Protein AF-A0A0L0EPX5-F1 (afdb_monomer)

Sequence (341 aa):
MAYFSSLPGTGGGTSHFEIQGRAEAVFSDNPMWNFELVSRDAWRTVGMQLLEGRDFNLSDLAVDSRELREQGSVVIINAAMARELFPQGNALGQRVRTLNGEGWHTEWRTIVGVVSDSVHGPTMDATSARHTGYGLMDLRPWRMNLVMHYRGEQAQAIAALRQAIVDLDADATVHDIQSYQSLIKQPLLLMASLNQIFLVGGLVALFLAASGIYAMAANSIALRSQEIATRRALGVPEGQVVLLFVRQALWQLAVGLTLGIGAALWLSAQLAGAMNIDPNSYVWALLGIPGFIVILVLLATLLPVSRQLQVPPLRHLGRVSGPRQVDMSDWIRHSTVLLFP

Foldseek 3Di:
DKKKLFDFLEDQDKFFKDWPPDDDDDRVPGAIAAEMAMAWPRQVLNVKDWDDFDTDDPVLPDPDPVVCQVVPHAKEKEPVCCCPVVVVNPQAQIWMWTDDPVGDIDTIYGHGTYMYFTWYHHQQDPSRGSIYMYGHDDPDDPDMDDGDDDDDDPVVVVVVVVVVVCVVPVPDDDPDDDDPVCVSCVVVVVVVVVVVVVVVVVVVVLVVVLVVLLVVLLVVCVVCVVVLLVCVVVVNDLVVVLVVSVVVLVVVLVVVLVVVLVVVVVVVVVCVVRHPDDPVVVVCCSPVVSVVSVVSNVVSSVVSSVVVVPDDSVVVVVPPDDDDPDPCVVVVVPDDDDDDD

Radius of gyration: 35.16 Å; Cα contacts (8 Å, |Δi|>4): 364; chains: 1; bounding box: 81×64×100 Å

Secondary structure (DSSP, 8-state):
-EEESS-TT----EEEEEETTS----GGGSPEEEEEEE-TTHHHHHT--EEEE----GGG---STTHIIIIIEEEEEEHHHHHHH-TTS--TT-EEEEE-TTS-BPPPEEEEEEE-----S-TT-T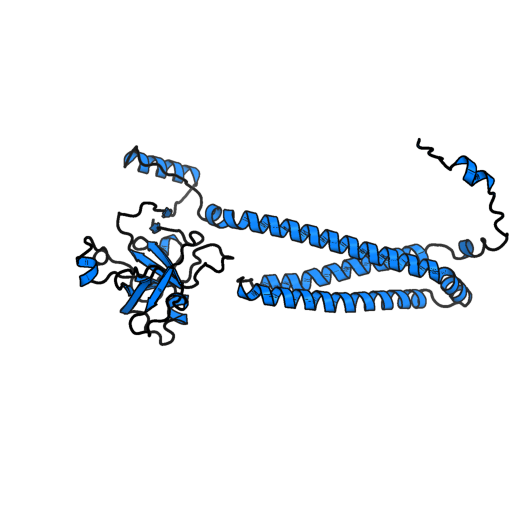TS-SEEEEEEPPS--S--EEE----S-HHHHHHHHHHHHHHH-TT--------HHHHHHHHHHHHHHHHHHHHHHHHHHHHHHHHHHHHHHHHHHHHTHHHHHHHHHTT--HHHHHHHHHHHHHHHHHHHHHHHHHHHHHHHHHHHTT----HHHHHHHHHHHHHHHHHHHHHHHHHHHHHHHTS-THHHHTT-S------THHHHTT-------

InterPro domains:
  IPR003838 ABC3 transporter permease, C-terminal [PF02687] (202-312)
  IPR025857 MacB-like periplasmic core domain [PF12704] (38-121)
  IPR050250 Macrolide Exporter MacB [PTHR30572] (35-317)

Nearest PDB structures (foldseek):
  8idb-assembly1_C  TM=5.410E-01  e=7.141E-01  Mycobacterium tuberculosis

Solvent-accessible surface area (backbone atoms only — not comparable to full-atom values): 19887 Å² total; per-residue (Å²): 102,26,39,22,54,49,50,80,53,34,67,53,72,56,40,32,36,51,52,71,92,57,80,88,57,61,75,88,72,35,55,52,23,29,73,36,34,28,38,61,74,28,42,67,67,76,73,39,46,81,76,44,80,51,81,75,54,80,87,64,62,64,90,43,83,66,51,37,72,74,74,44,39,53,29,34,32,23,44,55,38,38,53,74,74,24,74,86,73,66,44,65,72,39,40,35,28,49,40,49,98,84,77,50,63,56,72,60,20,34,25,46,22,29,26,50,75,77,56,45,8,54,87,70,44,92,59,34,34,80,23,39,41,34,34,74,53,66,99,76,67,96,56,75,43,83,47,70,88,84,84,83,59,67,70,60,52,52,52,54,53,52,50,56,42,46,74,74,37,78,82,68,78,82,89,79,90,75,55,71,68,56,63,52,42,54,73,47,49,61,53,52,51,52,51,50,53,53,50,53,51,50,52,51,53,48,50,53,50,39,50,50,50,33,53,53,51,52,50,54,50,62,74,40,43,67,61,53,51,54,41,48,76,72,68,53,62,67,66,64,59,51,50,56,56,51,52,53,51,50,51,53,48,51,54,51,48,55,52,49,51,50,52,50,53,53,54,47,59,72,47,50,84,59,42,92,71,61,71,65,62,52,52,52,50,67,52,48,52,57,51,50,51,52,54,51,47,50,51,44,56,50,52,59,54,58,60,56,72,72,54,68,75,72,72,70,70,76,76,81,83,78,86,83,79,80,70,71,68,63,58,66,77,71,59,86,83,85,84,77,136

Organism: NCBI:txid43658

Structure (mmCIF, N/CA/C/O backbone):
data_AF-A0A0L0EPX5-F1
#
_entry.id   AF-A0A0L0EPX5-F1
#
loop_
_atom_site.group_PDB
_atom_site.id
_atom_site.type_symbol
_atom_site.label_atom_id
_atom_site.label_alt_id
_atom_site.label_comp_id
_atom_site.label_asym_id
_atom_site.label_entity_id
_atom_site.label_seq_id
_atom_site.pdbx_PDB_ins_code
_atom_site.Cartn_x
_atom_site.Cartn_y
_atom_site.Cartn_z
_atom_site.occupancy
_atom_site.B_iso_or_equiv
_atom_site.auth_seq_id
_atom_site.auth_comp_id
_atom_site.auth_asym_id
_atom_site.auth_atom_id
_atom_site.pdbx_PDB_model_num
ATOM 1 N N . MET A 1 1 ? 18.649 -9.173 -10.545 1.00 79.06 1 MET A N 1
ATOM 2 C CA . MET A 1 1 ? 19.077 -7.790 -10.268 1.00 79.06 1 MET A CA 1
ATOM 3 C C . MET A 1 1 ? 18.364 -6.921 -11.276 1.00 79.06 1 MET A C 1
ATOM 5 O O . MET A 1 1 ? 18.244 -7.352 -12.415 1.00 79.06 1 MET A O 1
ATOM 9 N N . ALA A 1 2 ? 17.832 -5.787 -10.850 1.00 86.69 2 ALA A N 1
ATOM 10 C CA . ALA A 1 2 ? 17.020 -4.911 -11.677 1.00 86.69 2 ALA A CA 1
ATOM 11 C C . ALA A 1 2 ? 17.248 -3.456 -11.289 1.00 86.69 2 ALA A C 1
ATOM 13 O O . ALA A 1 2 ? 17.553 -3.168 -10.131 1.00 86.69 2 ALA A O 1
ATOM 14 N N . TYR A 1 3 ? 17.057 -2.561 -12.249 1.00 86.69 3 TYR A N 1
ATOM 15 C CA . TYR A 1 3 ? 17.187 -1.127 -12.049 1.00 86.69 3 TYR A CA 1
ATOM 16 C C . TYR A 1 3 ? 15.832 -0.450 -12.221 1.00 86.69 3 TYR A C 1
ATOM 18 O O . TYR A 1 3 ? 15.069 -0.826 -13.110 1.00 86.69 3 TYR A O 1
ATOM 26 N N . PHE A 1 4 ? 15.568 0.553 -11.389 1.00 87.25 4 PHE A N 1
ATOM 27 C CA . PHE A 1 4 ? 14.348 1.357 -11.408 1.00 87.25 4 PHE A CA 1
ATOM 28 C C . PHE A 1 4 ? 14.679 2.838 -11.177 1.00 87.25 4 PHE A C 1
ATOM 30 O O . PHE A 1 4 ? 15.506 3.146 -10.316 1.00 87.25 4 PHE A O 1
ATOM 37 N N . SER A 1 5 ? 14.031 3.764 -11.886 1.00 85.25 5 SER A N 1
ATOM 38 C CA . SER A 1 5 ? 14.085 5.199 -11.557 1.00 85.25 5 SER A CA 1
ATOM 39 C C . SER A 1 5 ? 13.441 5.475 -10.202 1.00 85.25 5 SER A C 1
ATOM 41 O O . SER A 1 5 ? 14.050 6.120 -9.350 1.00 85.25 5 SER A O 1
ATOM 43 N N . SER A 1 6 ? 12.260 4.908 -9.965 1.00 84.00 6 SER A N 1
ATOM 44 C CA . SER A 1 6 ? 11.603 4.855 -8.665 1.00 84.00 6 SER A CA 1
ATOM 45 C C . SER A 1 6 ? 11.099 3.435 -8.407 1.00 84.00 6 SER A C 1
ATOM 47 O O . SER A 1 6 ? 10.677 2.722 -9.318 1.00 84.00 6 SER A O 1
ATOM 49 N N . LEU A 1 7 ? 11.240 2.975 -7.165 1.00 83.75 7 LEU A N 1
ATOM 50 C CA . LEU A 1 7 ? 10.831 1.626 -6.795 1.00 83.75 7 LEU A CA 1
ATOM 51 C C . LEU A 1 7 ? 9.315 1.567 -6.601 1.00 83.75 7 LEU A C 1
ATOM 53 O O . LEU A 1 7 ? 8.755 2.517 -6.043 1.00 83.75 7 LEU A O 1
ATOM 57 N N . PRO A 1 8 ? 8.666 0.426 -6.898 1.00 81.19 8 PRO A N 1
ATOM 58 C CA . PRO A 1 8 ? 7.302 0.200 -6.445 1.00 81.19 8 PRO A CA 1
ATOM 59 C C . PRO A 1 8 ? 7.211 0.422 -4.927 1.00 81.19 8 PRO A C 1
ATOM 61 O O . PRO A 1 8 ? 8.078 -0.025 -4.172 1.00 81.19 8 PRO A O 1
ATOM 64 N N . GLY A 1 9 ? 6.191 1.150 -4.483 1.00 75.00 9 GLY A N 1
ATOM 65 C CA . GLY A 1 9 ? 6.007 1.621 -3.107 1.00 75.00 9 GLY A CA 1
ATOM 66 C C . GLY A 1 9 ? 6.707 2.947 -2.782 1.00 75.00 9 GLY A C 1
ATOM 67 O O . GLY A 1 9 ? 6.579 3.438 -1.664 1.00 75.00 9 GLY A O 1
ATOM 68 N N . THR A 1 10 ? 7.432 3.534 -3.736 1.00 74.00 10 THR A N 1
ATOM 69 C CA . THR A 1 10 ? 8.061 4.862 -3.637 1.00 74.00 10 THR A CA 1
ATOM 70 C C . THR A 1 10 ? 7.729 5.711 -4.860 1.00 74.00 10 THR A C 1
ATOM 72 O O . THR A 1 10 ? 6.945 5.293 -5.711 1.00 74.00 10 THR A O 1
ATOM 75 N N . GLY A 1 11 ? 8.293 6.917 -4.939 1.00 65.69 11 GLY A N 1
ATOM 76 C CA . GLY A 1 11 ? 7.996 7.855 -6.019 1.00 65.69 11 GLY A CA 1
ATOM 77 C C . GLY A 1 11 ? 6.714 8.639 -5.748 1.00 65.69 11 GLY A C 1
ATOM 78 O O . GLY A 1 11 ? 6.323 8.797 -4.594 1.00 65.69 11 GLY A O 1
ATOM 79 N N . GLY A 1 12 ? 6.086 9.166 -6.795 1.00 58.59 12 GLY A N 1
ATOM 80 C CA . GLY A 1 12 ? 4.882 10.007 -6.688 1.00 58.59 12 GLY A CA 1
ATOM 81 C C . GLY A 1 12 ? 4.800 11.128 -7.725 1.00 58.59 12 GLY A C 1
ATOM 82 O O . GLY A 1 12 ? 3.853 11.906 -7.717 1.00 58.59 12 GLY A O 1
ATOM 83 N N . GLY A 1 13 ? 5.783 11.232 -8.623 1.00 70.56 13 GLY A N 1
ATOM 84 C CA . GLY A 1 13 ? 5.694 12.138 -9.760 1.00 70.56 13 GLY A CA 1
ATOM 85 C C . GLY A 1 13 ? 4.712 11.589 -10.785 1.00 70.56 13 GLY A C 1
ATOM 86 O O . GLY A 1 13 ? 5.042 10.653 -11.510 1.00 70.56 13 GLY A O 1
ATOM 87 N N . THR A 1 14 ? 3.525 12.179 -10.863 1.00 80.44 14 THR A N 1
ATOM 88 C CA . THR A 1 14 ? 2.579 11.878 -11.933 1.00 80.44 14 THR A CA 1
ATOM 89 C C . THR A 1 14 ? 2.637 12.903 -13.045 1.00 80.44 14 THR A C 1
ATOM 91 O O . THR A 1 14 ? 3.030 14.057 -12.876 1.00 80.44 14 THR A O 1
ATOM 94 N N . SER A 1 15 ? 2.285 12.455 -14.239 1.00 84.44 15 SER A N 1
ATOM 95 C CA . SER A 1 15 ? 2.153 13.308 -15.413 1.00 84.44 15 SER A CA 1
ATOM 96 C C . SER A 1 15 ? 0.870 12.955 -16.137 1.00 84.44 15 SER A C 1
ATOM 98 O O . SER A 1 15 ? 0.398 11.820 -16.058 1.00 84.44 15 SER A O 1
ATOM 100 N N . HIS A 1 16 ? 0.310 13.919 -16.856 1.00 88.25 16 HIS A N 1
ATOM 101 C CA . HIS A 1 16 ? -0.776 13.619 -17.774 1.00 88.25 16 HIS A CA 1
ATOM 102 C C . HIS A 1 16 ? -0.232 12.809 -18.951 1.00 88.25 16 HIS A C 1
ATOM 104 O O . HIS A 1 16 ? 0.933 12.939 -19.339 1.00 88.25 16 HIS A O 1
ATOM 110 N N . PHE A 1 17 ? -1.070 11.962 -19.525 1.00 88.81 17 PHE A N 1
ATOM 111 C CA . PHE A 1 17 ? -0.759 11.279 -20.769 1.00 88.81 17 PHE A CA 1
ATOM 112 C C . PHE A 1 17 ? -1.984 11.232 -21.661 1.00 88.81 17 PHE A C 1
ATOM 114 O O . PHE A 1 17 ? -3.122 11.320 -21.206 1.00 88.81 17 PHE A O 1
ATOM 121 N N . GLU A 1 18 ? -1.730 11.044 -22.944 1.00 89.88 18 GLU A N 1
ATOM 122 C CA . GLU A 1 18 ? -2.771 10.868 -23.943 1.00 89.88 18 GLU A CA 1
ATOM 123 C C . GLU A 1 18 ? -2.573 9.569 -24.719 1.00 89.88 18 GLU A C 1
ATOM 125 O O . GLU A 1 18 ? -1.473 9.011 -24.794 1.00 89.88 18 GLU A O 1
ATOM 130 N N . ILE A 1 19 ? -3.675 9.091 -25.290 1.00 89.88 19 ILE A N 1
ATOM 131 C CA . ILE A 1 19 ? -3.744 7.878 -26.100 1.00 89.88 19 ILE A CA 1
ATOM 132 C C . ILE A 1 19 ? -4.050 8.301 -27.532 1.00 89.88 19 ILE A C 1
ATOM 134 O O . ILE A 1 19 ? -5.002 9.046 -27.775 1.00 89.88 19 ILE A O 1
ATOM 138 N N . GLN A 1 20 ? -3.261 7.804 -28.480 1.00 87.00 20 GLN A N 1
ATOM 139 C CA . GLN A 1 20 ? -3.404 8.145 -29.888 1.00 87.00 20 GLN A CA 1
ATOM 140 C C . GLN A 1 20 ? -4.805 7.786 -30.396 1.00 87.00 20 GLN A C 1
ATOM 142 O O . GLN A 1 20 ? -5.304 6.689 -30.159 1.00 87.00 20 GLN A O 1
ATOM 147 N N . GLY A 1 21 ? -5.441 8.714 -31.112 1.00 80.88 21 GLY A N 1
ATOM 148 C CA . GLY A 1 21 ? -6.773 8.505 -31.683 1.00 80.88 21 GLY A CA 1
ATOM 149 C C . GLY A 1 21 ? -7.937 8.731 -30.712 1.00 80.88 21 GLY A C 1
ATOM 150 O O . GLY A 1 21 ? -9.088 8.596 -31.123 1.00 80.88 21 GLY A O 1
ATOM 151 N N . ARG A 1 22 ? -7.681 9.114 -29.454 1.00 80.44 22 ARG A N 1
ATOM 152 C CA . ARG A 1 22 ? -8.704 9.743 -28.604 1.00 80.44 22 ARG A CA 1
ATOM 153 C C . ARG A 1 22 ? -8.746 11.241 -28.882 1.00 80.44 22 ARG A C 1
ATOM 155 O O . ARG A 1 22 ? -7.713 11.833 -29.172 1.00 80.44 22 ARG A O 1
ATOM 162 N N . ALA A 1 23 ? -9.942 11.832 -28.829 1.00 67.50 23 ALA A N 1
ATOM 163 C CA . ALA A 1 23 ? -10.098 13.277 -28.971 1.00 67.50 23 ALA A CA 1
ATOM 164 C C . ALA A 1 23 ? -9.196 13.991 -27.954 1.00 67.50 23 ALA A C 1
ATOM 166 O O . ALA A 1 23 ? -9.134 13.561 -26.801 1.00 67.50 23 ALA A O 1
ATOM 167 N N . GLU A 1 24 ? -8.502 15.042 -28.396 1.00 63.12 24 GLU A N 1
ATOM 168 C CA . GLU A 1 24 ? -7.651 15.863 -27.537 1.00 63.12 24 GLU A CA 1
ATOM 169 C C . GLU A 1 24 ? -8.523 16.473 -26.438 1.00 63.12 24 GLU A C 1
ATOM 171 O 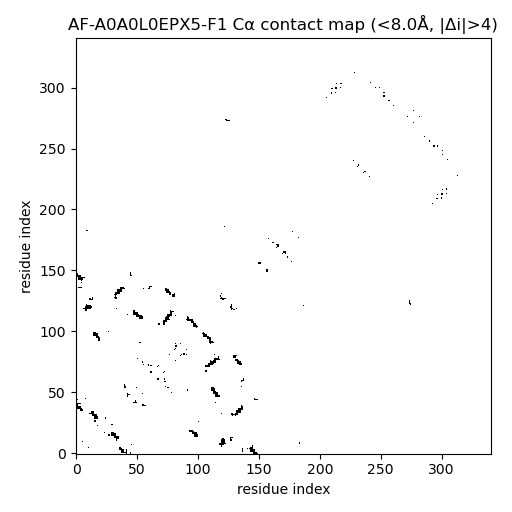O . GLU A 1 24 ? -9.293 17.408 -26.667 1.00 63.12 24 GLU A O 1
ATOM 176 N N . ALA A 1 25 ? -8.464 15.881 -25.248 1.00 62.19 25 ALA A N 1
ATOM 177 C CA . ALA A 1 25 ? -9.117 16.439 -24.084 1.00 62.19 25 ALA A CA 1
ATOM 178 C C . ALA A 1 25 ? -8.355 17.704 -23.668 1.00 62.19 25 ALA A C 1
ATOM 180 O O . ALA A 1 25 ? -7.142 17.813 -23.886 1.00 62.19 25 ALA A O 1
ATOM 181 N N . VAL A 1 26 ? -9.053 18.658 -23.047 1.00 69.69 26 VAL A N 1
ATOM 182 C CA . VAL A 1 26 ? -8.392 19.767 -22.345 1.00 69.69 26 VAL A CA 1
ATOM 183 C C . VAL A 1 26 ? -7.313 19.165 -21.443 1.00 69.69 26 VAL A C 1
ATOM 185 O O . VAL A 1 26 ? -7.544 18.119 -20.846 1.00 69.69 26 VAL A O 1
ATOM 188 N N . PHE A 1 27 ? -6.127 19.779 -21.359 1.00 72.69 27 PHE A N 1
ATOM 189 C CA . PHE A 1 27 ? -4.976 19.205 -20.646 1.00 72.69 27 PHE A CA 1
ATOM 190 C C . PHE A 1 27 ? -5.338 18.616 -19.267 1.00 72.69 27 PHE A C 1
ATOM 192 O O . PHE A 1 27 ? -4.911 17.507 -18.954 1.00 72.69 27 PHE A O 1
ATOM 199 N N . SER A 1 28 ? -6.182 19.321 -18.502 1.00 73.19 28 SER A N 1
ATOM 200 C CA . SER A 1 28 ? -6.683 18.925 -17.177 1.00 73.19 28 SER A CA 1
ATOM 201 C C . SER A 1 28 ? -7.503 17.635 -17.149 1.00 73.19 28 SER A C 1
ATOM 203 O O . SER A 1 28 ? -7.569 16.980 -16.114 1.00 73.19 28 SER A O 1
ATOM 205 N N . ASP A 1 29 ? -8.129 17.281 -18.265 1.00 80.50 29 ASP A N 1
ATOM 206 C CA . ASP A 1 29 ? -9.050 16.152 -18.385 1.00 80.50 29 ASP A CA 1
ATOM 207 C C . ASP A 1 29 ? -8.319 14.878 -18.831 1.00 80.50 29 ASP A C 1
ATOM 209 O O . ASP A 1 29 ? -8.889 13.784 -18.811 1.00 80.50 29 ASP A O 1
ATOM 213 N N . ASN A 1 30 ? -7.047 14.999 -19.230 1.00 82.31 30 ASN A N 1
ATOM 214 C CA . ASN A 1 30 ? -6.236 13.843 -19.575 1.00 82.31 30 ASN A CA 1
ATOM 215 C C . ASN A 1 30 ? -5.966 12.989 -18.331 1.00 82.31 30 ASN A C 1
ATOM 217 O O . ASN A 1 30 ? -5.676 13.525 -17.258 1.00 82.31 30 ASN A O 1
ATOM 221 N N . PRO A 1 31 ? -5.993 11.655 -18.455 1.00 84.44 31 PRO A N 1
ATOM 222 C CA . PRO A 1 31 ? -5.649 10.784 -17.347 1.00 84.44 31 PRO A CA 1
ATOM 223 C C . PRO A 1 31 ? -4.199 11.012 -16.912 1.00 84.44 31 PRO A C 1
ATOM 225 O O . PRO A 1 31 ? -3.315 11.320 -17.715 1.00 84.44 31 PRO A O 1
ATOM 228 N N . MET A 1 32 ? -3.955 10.832 -15.619 1.00 85.38 32 MET A N 1
ATOM 229 C CA . MET A 1 32 ? -2.611 10.857 -15.057 1.00 85.38 32 MET A CA 1
ATOM 230 C C . MET A 1 32 ? -2.052 9.439 -14.965 1.00 85.38 32 MET A C 1
ATOM 232 O O . MET A 1 32 ? -2.799 8.474 -14.760 1.00 85.38 32 MET A O 1
ATOM 236 N N . TRP A 1 33 ? -0.735 9.322 -15.094 1.00 86.56 33 TRP A N 1
ATOM 237 C CA . TRP A 1 33 ? 0.020 8.101 -14.829 1.00 86.56 33 TRP A CA 1
ATOM 238 C C . TRP A 1 33 ? 1.308 8.389 -14.059 1.00 86.56 33 TRP A C 1
ATOM 240 O O . TRP A 1 33 ? 1.822 9.509 -14.077 1.00 86.56 33 TRP A O 1
ATOM 250 N N . ASN A 1 34 ? 1.839 7.362 -13.406 1.00 87.50 34 ASN A N 1
ATOM 251 C CA . ASN A 1 34 ? 3.250 7.312 -13.043 1.00 87.50 34 ASN A CA 1
ATOM 252 C C . ASN A 1 34 ? 4.039 6.847 -14.274 1.00 87.50 34 ASN A C 1
ATOM 254 O O . ASN A 1 34 ? 3.590 5.938 -14.976 1.00 87.50 34 ASN A O 1
ATOM 258 N N . PHE A 1 35 ? 5.197 7.451 -14.544 1.00 87.06 35 PHE A N 1
ATOM 259 C CA . PHE A 1 35 ? 6.079 6.998 -15.618 1.00 87.06 35 PHE A CA 1
ATOM 260 C C . PHE A 1 35 ? 7.461 6.679 -15.066 1.00 87.06 35 PHE A C 1
ATOM 262 O O . PHE A 1 35 ? 8.186 7.578 -14.646 1.00 87.06 35 PHE A O 1
ATOM 269 N N . GLU A 1 36 ? 7.819 5.399 -15.088 1.00 87.00 36 GLU A N 1
ATOM 270 C CA . GLU A 1 36 ? 9.054 4.899 -14.491 1.00 87.00 36 GLU A CA 1
ATOM 271 C C . GLU A 1 36 ? 9.963 4.264 -15.537 1.00 87.00 36 GLU A C 1
ATOM 273 O O . GLU A 1 36 ? 9.512 3.630 -16.484 1.00 87.00 36 GLU A O 1
ATOM 278 N N . LEU A 1 37 ? 11.268 4.412 -15.366 1.00 87.38 37 LEU A N 1
ATOM 279 C CA . LEU A 1 37 ? 12.276 3.763 -16.186 1.00 87.38 37 LEU A CA 1
ATOM 280 C C . LEU A 1 37 ? 12.770 2.510 -15.476 1.00 87.38 37 LEU A C 1
ATOM 282 O O . LEU A 1 37 ? 13.154 2.552 -14.306 1.00 87.38 37 LEU A O 1
ATOM 286 N N . VAL A 1 38 ? 12.778 1.392 -16.192 1.00 89.06 38 VAL A N 1
ATOM 287 C CA . VAL A 1 38 ? 13.162 0.093 -15.643 1.00 89.06 38 VAL A CA 1
ATOM 288 C C . VAL A 1 38 ? 14.160 -0.614 -16.540 1.00 89.06 38 VAL A C 1
ATOM 290 O O . VAL A 1 38 ? 14.225 -0.387 -17.748 1.00 89.06 38 VAL A O 1
ATOM 293 N N . SER A 1 39 ? 14.951 -1.502 -15.954 1.00 87.94 39 SER A N 1
ATOM 294 C CA . SER A 1 39 ? 15.754 -2.427 -16.743 1.00 87.94 39 SER A CA 1
ATOM 295 C C . SER A 1 39 ? 14.911 -3.546 -17.345 1.00 87.94 39 SER A C 1
ATOM 297 O O . SER A 1 39 ? 13.796 -3.830 -16.909 1.00 87.94 39 SER A O 1
ATOM 299 N N . ARG A 1 40 ? 15.504 -4.270 -18.292 1.00 86.69 40 ARG A N 1
ATOM 300 C CA . ARG A 1 40 ? 14.982 -5.567 -18.742 1.00 86.69 40 ARG A CA 1
ATOM 301 C C . ARG A 1 40 ? 14.842 -6.527 -17.554 1.00 86.69 40 ARG A C 1
ATOM 303 O O . ARG A 1 40 ? 15.613 -6.422 -16.594 1.00 86.69 40 ARG A O 1
ATOM 310 N N . ASP A 1 41 ? 13.854 -7.420 -17.603 1.00 85.25 41 ASP A N 1
ATOM 311 C CA . ASP A 1 41 ? 13.564 -8.428 -16.573 1.00 85.25 41 ASP A CA 1
ATOM 312 C C . ASP A 1 41 ? 13.287 -7.866 -15.163 1.00 85.25 41 ASP A C 1
ATOM 314 O O . ASP A 1 41 ? 13.311 -8.601 -14.165 1.00 85.25 41 ASP A O 1
ATOM 318 N N . ALA A 1 42 ? 13.004 -6.563 -15.046 1.00 87.81 42 ALA A N 1
ATOM 319 C CA . ALA A 1 42 ? 12.849 -5.902 -13.755 1.00 87.81 42 ALA A CA 1
ATOM 320 C C . ALA A 1 42 ? 11.712 -6.501 -12.913 1.00 87.81 42 ALA A C 1
ATOM 322 O O . ALA A 1 42 ? 11.844 -6.663 -11.695 1.00 87.81 42 ALA A O 1
ATOM 323 N N . TRP A 1 43 ? 10.648 -6.938 -13.586 1.00 90.50 43 TRP A N 1
ATOM 324 C CA . TRP A 1 43 ? 9.423 -7.492 -13.008 1.00 90.50 43 TRP A CA 1
ATOM 325 C C . TRP A 1 43 ? 9.697 -8.643 -12.040 1.00 90.50 43 TRP A C 1
ATOM 327 O O . TRP A 1 43 ? 9.244 -8.627 -10.896 1.00 90.50 43 TRP A O 1
ATOM 337 N N . ARG A 1 44 ? 10.532 -9.603 -12.460 1.00 86.88 44 ARG A N 1
ATOM 338 C CA . ARG A 1 44 ? 10.846 -10.809 -11.677 1.00 86.88 44 ARG A CA 1
ATOM 339 C C . ARG A 1 44 ? 11.560 -10.483 -10.370 1.00 86.88 44 ARG A C 1
ATOM 341 O O . ARG A 1 44 ? 11.408 -11.204 -9.389 1.00 86.88 44 ARG A O 1
ATOM 348 N N . THR A 1 45 ? 12.340 -9.403 -10.351 1.00 87.44 45 THR A N 1
ATOM 349 C CA . THR A 1 45 ? 13.113 -9.002 -9.169 1.00 87.44 45 THR A CA 1
ATOM 350 C C . THR A 1 45 ? 12.205 -8.416 -8.085 1.00 87.44 45 THR A C 1
ATOM 352 O O . THR A 1 45 ? 12.457 -8.643 -6.906 1.00 87.44 45 THR A O 1
ATOM 355 N N . VAL A 1 46 ? 11.128 -7.724 -8.457 1.00 86.06 46 VAL A N 1
ATOM 356 C CA . VAL A 1 46 ? 10.176 -7.109 -7.510 1.00 86.06 46 VAL A CA 1
ATOM 357 C C . VAL A 1 46 ? 8.903 -7.939 -7.296 1.00 86.06 46 VAL A C 1
ATOM 359 O O . VAL A 1 46 ? 7.996 -7.507 -6.596 1.00 86.06 46 VAL A O 1
ATOM 362 N N . GLY A 1 47 ? 8.831 -9.145 -7.871 1.00 87.06 47 GLY A N 1
ATOM 363 C CA . GLY A 1 47 ? 7.678 -10.044 -7.736 1.00 87.06 47 GLY A CA 1
ATOM 364 C C . GLY A 1 47 ? 6.492 -9.705 -8.645 1.00 87.06 47 GLY A C 1
ATOM 365 O O . GLY A 1 47 ? 5.425 -10.294 -8.493 1.00 87.06 47 GLY A O 1
ATOM 366 N N . MET A 1 48 ? 6.673 -8.791 -9.599 1.00 90.56 48 MET A N 1
ATOM 367 C CA . MET A 1 48 ? 5.697 -8.509 -10.649 1.00 90.56 48 MET A CA 1
ATOM 368 C C . MET A 1 48 ? 5.783 -9.552 -11.770 1.00 90.56 48 MET A C 1
ATOM 370 O O . MET A 1 48 ? 6.811 -10.206 -11.971 1.00 90.56 48 MET A O 1
ATOM 374 N N . GLN A 1 49 ? 4.700 -9.687 -12.530 1.00 92.38 49 GLN A N 1
ATOM 375 C CA . GLN A 1 49 ? 4.585 -10.650 -13.624 1.00 92.38 49 GLN A CA 1
ATOM 376 C C . GLN A 1 49 ? 4.213 -9.946 -14.926 1.00 92.38 49 GLN A C 1
ATOM 378 O O . GLN A 1 49 ? 3.382 -9.043 -14.921 1.00 92.38 49 GLN A O 1
ATOM 383 N N . LEU A 1 50 ? 4.807 -10.381 -16.039 1.00 93.75 50 LEU A N 1
ATOM 384 C CA . LEU A 1 50 ? 4.343 -10.019 -17.376 1.00 93.75 50 LEU A CA 1
ATOM 385 C C . LEU A 1 50 ? 3.096 -10.854 -17.687 1.00 93.75 50 LEU A C 1
ATOM 387 O O . LEU A 1 50 ? 3.159 -12.082 -17.657 1.00 93.75 50 LEU A O 1
ATOM 391 N N . LEU A 1 51 ? 1.977 -10.185 -17.938 1.00 93.50 51 LEU A N 1
ATOM 392 C CA . LEU A 1 51 ? 0.674 -10.802 -18.174 1.00 93.50 51 LEU A CA 1
ATOM 393 C C . LEU A 1 51 ? 0.394 -10.967 -19.667 1.00 93.50 51 LEU A C 1
ATOM 395 O O . LEU A 1 51 ? -0.075 -12.019 -20.092 1.00 93.50 51 LEU A O 1
ATOM 399 N N . GLU A 1 52 ? 0.701 -9.940 -20.460 1.00 93.88 52 GLU A N 1
ATOM 400 C CA . GLU A 1 52 ? 0.450 -9.919 -21.902 1.00 93.88 52 GLU A CA 1
ATOM 401 C C . GLU A 1 52 ? 1.603 -9.255 -22.660 1.00 93.88 52 GLU A C 1
ATOM 403 O O . GLU A 1 52 ? 2.320 -8.408 -22.120 1.00 93.88 52 GLU A O 1
ATOM 408 N N . GLY A 1 53 ? 1.753 -9.609 -23.937 1.00 93.44 53 GLY A N 1
ATOM 409 C CA . GLY A 1 53 ? 2.765 -9.040 -24.824 1.00 93.44 53 GLY A CA 1
ATOM 410 C C . GLY A 1 53 ? 4.172 -9.567 -24.542 1.00 93.44 53 GLY A C 1
ATOM 411 O O . GLY A 1 53 ? 4.370 -10.767 -24.346 1.00 93.44 53 GLY A O 1
ATOM 412 N N . ARG A 1 54 ? 5.163 -8.674 -24.576 1.00 93.06 54 ARG A N 1
ATOM 413 C CA . ARG A 1 54 ? 6.585 -9.002 -24.403 1.00 93.06 54 ARG A CA 1
ATOM 414 C C . ARG A 1 54 ? 7.282 -8.039 -23.446 1.00 93.06 54 ARG A C 1
ATOM 416 O O . ARG A 1 54 ? 6.840 -6.908 -23.266 1.00 93.06 54 ARG A O 1
ATOM 423 N N . ASP A 1 55 ? 8.407 -8.488 -22.894 1.00 91.62 55 ASP A N 1
ATOM 424 C CA . ASP A 1 55 ? 9.334 -7.617 -22.167 1.00 91.62 55 ASP A CA 1
ATOM 425 C C . ASP A 1 55 ? 10.206 -6.794 -23.141 1.00 91.62 55 ASP A C 1
ATOM 427 O O . ASP A 1 55 ? 10.211 -7.020 -24.362 1.00 91.62 55 ASP A O 1
ATOM 431 N N . PHE A 1 56 ? 10.950 -5.837 -22.592 1.00 89.62 56 PHE A N 1
ATOM 432 C CA . PHE A 1 56 ? 11.912 -5.018 -23.317 1.00 89.62 56 PHE A CA 1
ATOM 433 C C . PHE A 1 56 ? 13.064 -5.844 -23.893 1.00 89.62 56 PHE A C 1
ATOM 435 O O . PHE A 1 56 ? 13.641 -6.708 -23.227 1.00 89.62 56 PHE A O 1
ATOM 442 N N . ASN A 1 57 ? 13.461 -5.518 -25.120 1.00 87.12 57 ASN A N 1
ATOM 443 C CA . ASN A 1 57 ? 14.588 -6.130 -25.809 1.00 87.12 57 ASN A CA 1
ATOM 444 C C . ASN A 1 57 ? 15.718 -5.117 -26.060 1.00 87.12 57 ASN A C 1
ATOM 446 O O . ASN A 1 57 ? 15.534 -3.914 -25.915 1.00 87.12 57 ASN A O 1
ATOM 450 N N . LEU A 1 58 ? 16.908 -5.587 -26.448 1.00 78.94 58 LEU A N 1
ATOM 451 C CA . LEU A 1 58 ? 18.049 -4.697 -26.725 1.00 78.94 58 LEU A CA 1
ATOM 452 C C . LEU A 1 58 ? 17.785 -3.717 -27.868 1.00 78.94 58 LEU A C 1
ATOM 454 O O . LEU A 1 58 ? 18.278 -2.601 -27.824 1.00 78.94 58 LEU A O 1
ATOM 458 N N . SER A 1 59 ? 16.994 -4.120 -28.861 1.00 78.50 59 SER A N 1
ATOM 459 C CA . SER A 1 59 ? 16.592 -3.264 -29.981 1.00 78.50 59 SER A CA 1
ATOM 460 C C . SER A 1 59 ? 15.688 -2.103 -29.568 1.00 78.50 59 SER A C 1
ATOM 462 O O . SER A 1 59 ? 15.502 -1.179 -30.344 1.00 78.50 59 SER A O 1
ATOM 464 N N . ASP A 1 60 ? 15.100 -2.166 -28.372 1.00 79.25 60 ASP A N 1
ATOM 465 C CA . ASP A 1 60 ? 14.228 -1.116 -27.852 1.00 79.25 60 ASP A CA 1
ATOM 466 C C . ASP A 1 60 ? 15.027 0.010 -27.162 1.00 79.25 60 ASP A C 1
ATOM 468 O O . ASP A 1 60 ? 14.467 1.060 -26.840 1.00 79.25 60 ASP A O 1
ATOM 472 N N . LEU A 1 61 ? 16.331 -0.201 -26.911 1.00 72.00 61 LEU A N 1
ATOM 473 C CA . LEU A 1 61 ? 17.247 0.851 -26.468 1.00 72.00 61 LEU A CA 1
ATOM 474 C C . LEU A 1 61 ? 17.523 1.760 -27.657 1.00 72.00 61 LEU A C 1
ATOM 476 O O . LEU A 1 61 ? 18.319 1.427 -28.532 1.00 72.00 61 LEU A O 1
ATOM 480 N N . ALA A 1 62 ? 16.889 2.922 -27.676 1.00 62.03 62 ALA A N 1
ATOM 481 C CA . ALA A 1 62 ? 17.231 3.918 -28.667 1.00 62.03 62 ALA A CA 1
ATOM 482 C C . ALA A 1 62 ? 18.513 4.643 -28.240 1.00 62.03 62 ALA A C 1
ATOM 484 O O . ALA A 1 62 ? 18.566 5.279 -27.186 1.00 62.03 62 ALA A O 1
ATOM 485 N N . VAL A 1 63 ? 19.554 4.513 -29.058 1.00 53.41 63 VAL A N 1
ATOM 486 C CA . VAL A 1 63 ? 20.879 5.091 -28.796 1.00 53.41 63 VAL A CA 1
ATOM 487 C C . VAL A 1 63 ? 20.932 6.557 -29.248 1.00 53.41 63 VAL A C 1
ATOM 489 O O . VAL A 1 63 ? 21.747 7.328 -28.740 1.00 53.41 63 VAL A O 1
ATOM 492 N N . ASP A 1 64 ? 20.011 6.976 -30.126 1.00 53.22 64 ASP A N 1
ATOM 493 C CA . ASP A 1 64 ? 19.913 8.347 -30.622 1.00 53.22 64 ASP A CA 1
ATOM 494 C C . ASP A 1 64 ? 18.470 8.898 -30.624 1.00 53.22 64 ASP A C 1
ATOM 496 O O . ASP A 1 64 ? 17.484 8.219 -30.918 1.00 53.22 64 ASP A O 1
ATOM 500 N N . SER A 1 65 ? 18.352 10.195 -30.339 1.00 53.00 65 SER A N 1
ATOM 501 C CA . SER A 1 65 ? 17.107 10.977 -30.347 1.00 53.00 65 SER A CA 1
ATOM 502 C C . SER A 1 65 ? 16.382 10.988 -31.700 1.00 53.00 65 SER A C 1
ATOM 504 O O . SER A 1 65 ? 15.167 11.182 -31.746 1.00 53.00 65 SER A O 1
ATOM 506 N N . ARG A 1 66 ? 17.107 10.754 -32.803 1.00 50.72 66 ARG A N 1
ATOM 507 C CA . ARG A 1 66 ? 16.530 10.584 -34.146 1.00 50.72 66 ARG A CA 1
ATOM 508 C C . ARG A 1 66 ? 15.954 9.186 -34.373 1.00 50.72 66 ARG A C 1
ATOM 510 O O . ARG A 1 66 ? 14.868 9.086 -34.933 1.00 50.72 66 ARG A O 1
ATOM 517 N N . GLU A 1 67 ? 16.602 8.134 -33.875 1.00 48.03 67 GLU A N 1
ATOM 518 C CA . GLU A 1 67 ? 16.081 6.759 -33.958 1.00 48.03 67 GLU A CA 1
ATOM 519 C C . GLU A 1 67 ? 14.808 6.580 -33.118 1.00 48.03 67 GLU A C 1
ATOM 521 O O . GLU A 1 67 ? 13.883 5.894 -33.552 1.00 48.03 67 GLU A O 1
ATOM 526 N N . LEU A 1 68 ? 14.694 7.285 -31.981 1.00 52.81 68 LEU A N 1
ATOM 527 C CA . LEU A 1 68 ? 13.455 7.356 -31.185 1.00 52.81 68 LEU A CA 1
ATOM 528 C C . LEU A 1 68 ? 12.239 7.825 -32.002 1.00 52.81 68 LEU A C 1
ATOM 530 O O . LEU A 1 68 ? 11.123 7.372 -31.739 1.00 52.81 68 LEU A O 1
ATOM 534 N N . ARG A 1 69 ? 12.446 8.719 -32.981 1.00 50.00 69 ARG A N 1
ATOM 535 C CA . ARG A 1 69 ? 11.380 9.264 -33.840 1.00 50.00 69 ARG A CA 1
ATOM 536 C C . ARG A 1 69 ? 10.962 8.300 -34.949 1.00 50.00 69 ARG A C 1
ATOM 538 O O . ARG A 1 69 ? 9.804 8.333 -35.352 1.00 50.00 69 ARG A O 1
ATOM 545 N N . GLU A 1 70 ? 11.873 7.452 -35.427 1.00 47.22 70 GLU A N 1
ATOM 546 C CA . GLU A 1 70 ? 11.617 6.536 -36.549 1.00 47.22 70 GLU A CA 1
ATOM 547 C C . GLU A 1 70 ? 11.177 5.134 -36.103 1.00 47.22 70 GLU A C 1
ATOM 549 O O . GLU A 1 70 ? 10.275 4.558 -36.710 1.00 47.22 70 GLU A O 1
ATOM 554 N N . GLN A 1 71 ? 11.762 4.587 -35.032 1.00 50.31 71 GLN A N 1
ATOM 555 C CA . GLN A 1 71 ? 11.463 3.227 -34.555 1.00 50.31 71 GLN A CA 1
ATOM 556 C C . GLN A 1 71 ? 10.353 3.189 -33.494 1.00 50.31 71 GLN A C 1
ATOM 558 O O . GLN A 1 71 ? 9.740 2.144 -33.279 1.00 50.31 71 GLN A O 1
ATOM 563 N N . GLY A 1 72 ? 10.032 4.342 -32.897 1.00 59.72 72 GLY A N 1
ATOM 564 C CA . GLY A 1 72 ? 9.028 4.479 -31.849 1.00 59.72 72 GLY A CA 1
ATOM 565 C C . GLY A 1 72 ? 9.531 3.919 -30.521 1.00 59.72 72 GLY A C 1
ATOM 566 O O . GLY A 1 72 ? 9.810 2.733 -30.382 1.00 59.72 72 GLY A O 1
ATOM 567 N N . SER A 1 73 ? 9.616 4.776 -29.506 1.00 80.62 73 SER A N 1
ATOM 568 C CA . SER A 1 73 ? 9.892 4.326 -28.140 1.00 80.62 73 SER A CA 1
ATOM 569 C C . SER A 1 73 ? 8.825 3.310 -27.704 1.00 80.62 73 SER A C 1
ATOM 571 O O . SER A 1 73 ? 7.666 3.398 -28.104 1.00 80.62 73 SER A O 1
ATOM 573 N N . VAL A 1 74 ? 9.195 2.313 -26.909 1.00 89.19 74 VAL A N 1
ATOM 574 C CA . VAL A 1 74 ? 8.247 1.310 -26.405 1.00 89.19 74 VAL A CA 1
ATOM 575 C C . VAL A 1 74 ? 7.925 1.567 -24.942 1.00 89.19 74 VAL A C 1
ATOM 577 O O . VAL A 1 74 ? 8.735 2.117 -24.194 1.00 89.19 74 VAL A O 1
ATOM 580 N N . VAL A 1 75 ? 6.726 1.170 -24.533 1.00 92.56 75 VAL A N 1
ATOM 581 C CA . VAL A 1 75 ? 6.257 1.283 -23.153 1.00 92.56 75 VAL A CA 1
ATOM 582 C C . VAL A 1 75 ? 5.560 -0.009 -22.736 1.00 92.56 75 VAL A C 1
ATOM 584 O O . VAL A 1 75 ? 4.906 -0.675 -23.541 1.00 92.56 75 VAL A O 1
ATOM 587 N N . ILE A 1 76 ? 5.703 -0.369 -21.469 1.00 94.31 76 ILE A N 1
ATOM 588 C CA . ILE A 1 76 ? 4.948 -1.444 -20.823 1.00 94.31 76 ILE A CA 1
ATOM 589 C C . ILE A 1 76 ? 4.010 -0.793 -19.811 1.00 94.31 76 ILE A C 1
ATOM 591 O O . ILE A 1 76 ? 4.405 0.153 -19.144 1.00 94.31 76 ILE A O 1
ATOM 595 N N . ILE A 1 77 ? 2.767 -1.252 -19.700 1.00 93.94 77 ILE A N 1
ATOM 596 C CA . ILE A 1 77 ? 1.767 -0.643 -18.805 1.00 93.94 77 ILE A CA 1
ATOM 597 C C . ILE A 1 77 ? 1.301 -1.628 -17.735 1.00 93.94 77 ILE A C 1
ATOM 599 O O . ILE A 1 77 ? 1.455 -2.838 -17.890 1.00 93.94 77 ILE A O 1
ATOM 603 N N . ASN A 1 78 ? 0.715 -1.140 -16.645 1.00 93.25 78 ASN A N 1
ATOM 604 C CA . ASN A 1 78 ? 0.093 -2.020 -15.656 1.00 93.25 78 ASN A CA 1
ATOM 605 C C . ASN A 1 78 ? -1.309 -2.504 -16.077 1.00 93.25 78 ASN A C 1
ATOM 607 O O . ASN A 1 78 ? -1.991 -1.895 -16.907 1.00 93.25 78 ASN A O 1
ATOM 611 N N . ALA A 1 79 ? -1.759 -3.597 -15.460 1.00 92.38 79 ALA A N 1
ATOM 612 C CA . ALA A 1 79 ? -3.039 -4.237 -15.753 1.00 92.38 79 ALA A CA 1
ATOM 613 C C . ALA A 1 79 ? -4.256 -3.322 -15.531 1.00 92.38 79 ALA A C 1
ATOM 615 O O . ALA A 1 79 ? -5.209 -3.389 -16.305 1.00 92.38 79 ALA A O 1
ATOM 616 N N . ALA A 1 80 ? -4.247 -2.451 -14.518 1.00 89.88 80 ALA A N 1
ATOM 617 C CA . ALA A 1 80 ? -5.336 -1.506 -14.274 1.00 89.88 80 ALA A CA 1
ATOM 618 C C . ALA A 1 80 ? -5.503 -0.528 -15.444 1.00 89.88 80 ALA A C 1
ATOM 620 O O . ALA A 1 80 ? -6.614 -0.369 -15.941 1.00 89.88 80 ALA A O 1
ATOM 621 N N . MET A 1 81 ? -4.403 0.033 -15.959 1.00 90.69 81 MET A N 1
ATOM 622 C CA . MET A 1 81 ? -4.428 0.900 -17.141 1.00 90.69 81 MET A CA 1
ATOM 623 C C . MET A 1 81 ? -4.946 0.167 -18.380 1.00 90.69 81 MET A C 1
ATOM 625 O O . MET A 1 81 ? -5.773 0.710 -19.112 1.00 90.69 81 MET A O 1
ATOM 629 N N . ALA A 1 82 ? -4.517 -1.080 -18.593 1.00 92.00 82 ALA A N 1
ATOM 630 C CA . ALA A 1 82 ? -5.015 -1.903 -19.692 1.00 92.00 82 ALA A CA 1
ATOM 631 C C . ALA A 1 82 ? -6.535 -2.143 -19.589 1.00 92.00 82 ALA A C 1
ATOM 633 O O . ALA A 1 82 ? -7.257 -1.937 -20.560 1.00 92.00 82 ALA A O 1
ATOM 634 N N . ARG A 1 83 ? -7.042 -2.514 -18.405 1.00 90.38 83 ARG A N 1
ATOM 635 C CA . ARG A 1 83 ? -8.472 -2.801 -18.188 1.00 90.38 83 ARG A CA 1
ATOM 636 C C . ARG A 1 83 ? -9.361 -1.561 -18.281 1.00 90.38 83 ARG A C 1
ATOM 638 O O . ARG A 1 83 ? -10.413 -1.618 -18.909 1.00 90.38 83 ARG A O 1
ATOM 645 N N . GLU A 1 84 ? -8.966 -0.465 -17.637 1.00 88.75 84 GLU A N 1
ATOM 646 C CA . GLU A 1 84 ? -9.802 0.736 -17.513 1.00 88.75 84 GLU A CA 1
ATOM 647 C C . GLU A 1 84 ? -9.794 1.569 -18.797 1.00 88.75 84 GLU A C 1
ATOM 649 O O . GLU A 1 84 ? -10.828 2.094 -19.212 1.00 88.75 84 GLU A O 1
ATOM 654 N N . LEU A 1 85 ? -8.641 1.663 -19.468 1.00 88.06 85 LEU A N 1
ATOM 655 C CA . LEU A 1 85 ? -8.493 2.506 -20.652 1.00 88.06 85 LEU A CA 1
ATOM 656 C C . LEU A 1 85 ? -8.587 1.728 -21.955 1.00 88.06 85 LEU A C 1
ATOM 658 O O . LEU A 1 85 ? -8.835 2.347 -22.979 1.00 88.06 85 LEU A O 1
ATOM 662 N N . PHE A 1 86 ? -8.465 0.405 -21.961 1.00 89.12 86 PHE A N 1
ATOM 663 C CA . PHE A 1 86 ? -8.635 -0.400 -23.171 1.00 89.12 86 PHE A CA 1
ATOM 664 C C . PHE A 1 86 ? -9.638 -1.540 -22.930 1.00 89.12 86 PHE A C 1
ATOM 666 O O . PHE A 1 86 ? -9.297 -2.710 -23.101 1.00 89.12 86 PHE A O 1
ATOM 673 N N . PRO A 1 87 ? -10.909 -1.230 -22.598 1.00 81.38 87 PRO A N 1
ATOM 674 C CA . PRO A 1 87 ? -11.907 -2.231 -22.196 1.00 81.38 87 PRO A CA 1
ATOM 675 C C . PRO A 1 87 ? -12.248 -3.253 -23.292 1.00 81.38 87 PRO A C 1
ATOM 677 O O . PRO A 1 87 ? -12.810 -4.304 -23.006 1.00 81.38 87 PRO A O 1
ATOM 680 N N . GLN A 1 88 ? -11.903 -2.963 -24.551 1.00 80.62 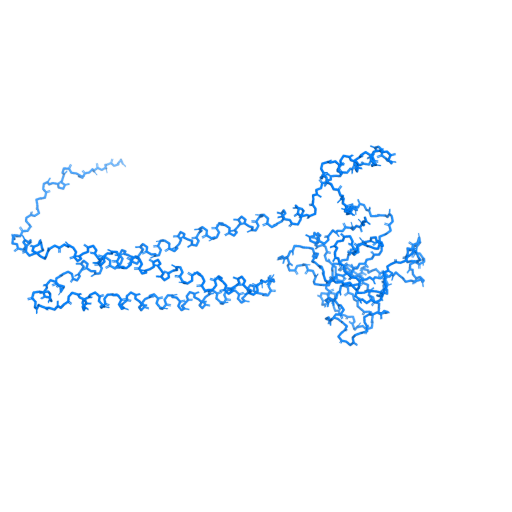88 GLN A N 1
ATOM 681 C CA . GLN A 1 88 ? -12.073 -3.878 -25.684 1.00 80.62 88 GLN A CA 1
ATOM 682 C C . GLN A 1 88 ? -10.905 -4.876 -25.847 1.00 80.62 88 GLN A C 1
ATOM 684 O O . GLN A 1 88 ? -10.905 -5.650 -26.797 1.00 80.62 88 GLN A O 1
ATOM 689 N N . GLY A 1 89 ? -9.905 -4.859 -24.953 1.00 74.00 89 GLY A N 1
ATOM 690 C CA . GLY A 1 89 ? -8.804 -5.833 -24.931 1.00 74.00 89 GLY A CA 1
ATOM 691 C C . GLY A 1 89 ? -7.682 -5.588 -25.947 1.00 74.00 89 GLY A C 1
ATOM 692 O O . GLY A 1 89 ? -6.880 -6.479 -26.193 1.00 74.00 89 GLY A O 1
ATOM 693 N N . ASN A 1 90 ? -7.604 -4.396 -26.546 1.00 83.62 90 ASN A N 1
ATOM 694 C CA . ASN A 1 90 ? -6.622 -4.065 -27.586 1.00 83.62 90 ASN A CA 1
ATOM 695 C C . ASN A 1 90 ? -5.628 -2.987 -27.120 1.00 83.62 90 ASN A C 1
ATOM 697 O O . ASN A 1 90 ? -5.499 -1.944 -27.759 1.00 83.62 90 ASN A O 1
ATOM 701 N N . ALA A 1 91 ? -5.001 -3.192 -25.956 1.00 89.31 91 ALA A N 1
ATOM 702 C CA . ALA A 1 91 ? -4.004 -2.263 -25.415 1.00 89.31 91 ALA A CA 1
ATOM 703 C C . ALA A 1 91 ? -2.651 -2.371 -26.140 1.00 89.31 91 ALA A C 1
ATOM 705 O O . ALA A 1 91 ? -1.962 -1.370 -26.324 1.00 89.31 91 ALA A O 1
ATOM 706 N N . LEU A 1 92 ? -2.267 -3.579 -26.563 1.00 93.44 92 LEU A N 1
ATOM 707 C CA . LEU A 1 92 ? -1.009 -3.822 -27.270 1.00 93.44 92 LEU A CA 1
ATOM 708 C C . LEU A 1 92 ? -1.019 -3.156 -28.655 1.00 93.44 92 LEU A C 1
ATOM 710 O O . LEU A 1 92 ? -2.020 -3.178 -29.364 1.00 93.44 92 LEU A O 1
ATOM 714 N N . GLY A 1 93 ? 0.105 -2.559 -29.049 1.00 90.88 93 GLY A N 1
ATOM 715 C CA . GLY A 1 93 ? 0.254 -1.841 -30.320 1.00 90.88 93 GLY A CA 1
ATOM 716 C C . GLY A 1 93 ? -0.333 -0.425 -30.331 1.00 90.88 93 GLY A C 1
ATOM 717 O O . GLY A 1 93 ? -0.029 0.348 -31.239 1.00 90.88 93 GLY A O 1
ATOM 718 N N . GLN A 1 94 ? -1.119 -0.052 -29.318 1.00 92.00 94 GLN A N 1
ATOM 719 C CA . GLN A 1 94 ? -1.604 1.317 -29.150 1.00 92.00 94 GLN A CA 1
ATOM 720 C C . GLN A 1 94 ? -0.459 2.251 -28.775 1.00 92.00 94 GLN A C 1
ATOM 722 O O . GLN A 1 94 ? 0.547 1.824 -28.200 1.00 92.00 94 GLN A O 1
ATOM 727 N N . ARG A 1 95 ? -0.617 3.541 -29.085 1.00 90.69 95 ARG A N 1
ATOM 728 C CA . ARG A 1 95 ? 0.400 4.548 -28.785 1.00 90.69 95 ARG A CA 1
ATOM 729 C C . ARG A 1 95 ? -0.054 5.519 -27.712 1.00 90.69 95 ARG A C 1
ATOM 731 O O . ARG A 1 95 ? -1.196 5.972 -27.714 1.00 90.69 95 ARG A O 1
ATOM 738 N N . VAL A 1 96 ? 0.868 5.857 -26.821 1.00 91.56 96 VAL A N 1
ATOM 739 C CA . VAL A 1 96 ? 0.672 6.813 -25.728 1.00 91.56 96 VAL A CA 1
ATOM 740 C C . VAL A 1 96 ? 1.840 7.787 -25.652 1.00 91.56 96 VAL A C 1
ATOM 742 O O . VAL A 1 96 ? 2.969 7.424 -25.980 1.00 91.56 96 VAL A O 1
ATOM 745 N N . ARG A 1 97 ? 1.604 9.021 -25.208 1.00 89.06 97 ARG A N 1
ATOM 746 C CA . ARG A 1 97 ? 2.682 9.982 -24.918 1.00 89.06 97 ARG A CA 1
ATOM 747 C C . ARG A 1 97 ? 2.403 10.743 -23.631 1.00 89.06 97 ARG A C 1
ATOM 749 O O . ARG A 1 97 ? 1.251 10.977 -23.280 1.00 89.06 97 ARG A O 1
ATOM 756 N N . THR A 1 98 ? 3.471 11.125 -22.943 1.00 88.00 98 THR A N 1
ATOM 757 C CA . THR A 1 98 ? 3.402 11.966 -21.747 1.00 88.00 98 THR A CA 1
ATOM 758 C C . THR A 1 98 ? 3.217 13.422 -22.158 1.00 88.00 98 THR A C 1
ATOM 760 O O . THR A 1 98 ? 3.851 13.875 -23.113 1.00 88.00 98 THR A O 1
ATOM 763 N N . LEU A 1 99 ? 2.397 14.147 -21.407 1.00 86.81 99 LEU A N 1
ATOM 764 C CA . LEU A 1 99 ? 2.111 15.569 -21.553 1.00 86.81 99 LEU A CA 1
ATOM 765 C C . LEU A 1 99 ? 2.552 16.324 -20.296 1.00 86.81 99 LEU A C 1
ATOM 767 O O . LEU A 1 99 ? 2.461 15.799 -19.183 1.00 86.81 99 LEU A O 1
ATOM 771 N N . ASN A 1 100 ? 2.952 17.583 -20.463 1.00 80.38 100 ASN A N 1
ATOM 772 C CA . ASN A 1 100 ? 3.067 18.539 -19.366 1.00 80.38 100 ASN A CA 1
ATOM 773 C C . ASN A 1 100 ? 2.175 19.775 -19.601 1.00 80.38 100 ASN A C 1
ATOM 775 O O . ASN A 1 100 ? 1.672 19.998 -20.702 1.00 80.38 100 ASN A O 1
ATOM 779 N N . GLY A 1 101 ? 1.977 20.582 -18.554 1.00 70.44 101 GLY A N 1
ATOM 780 C CA . GLY A 1 101 ? 1.068 21.736 -18.595 1.00 70.44 101 GLY A CA 1
ATOM 781 C C . GLY A 1 101 ? 1.545 22.909 -19.456 1.00 70.44 101 GLY A C 1
ATOM 782 O O . GLY A 1 101 ? 0.790 23.851 -19.665 1.00 70.44 101 GLY A O 1
ATOM 783 N N . GLU A 1 102 ? 2.775 22.856 -19.971 1.00 73.56 102 GLU A N 1
ATOM 784 C CA . GLU A 1 102 ? 3.403 23.914 -20.773 1.00 73.56 102 GLU A CA 1
ATOM 785 C C . GLU A 1 102 ? 3.382 23.595 -22.281 1.00 73.56 102 GLU A C 1
ATOM 787 O O . GLU A 1 102 ? 4.057 24.249 -23.072 1.00 73.56 102 GLU A O 1
ATOM 792 N N . GLY A 1 103 ? 2.615 22.579 -22.695 1.00 73.44 103 GLY A N 1
ATOM 793 C CA . GLY A 1 103 ? 2.515 22.151 -24.094 1.00 73.44 103 GLY A CA 1
ATOM 794 C C . GLY A 1 103 ? 3.692 21.297 -24.572 1.00 73.44 103 GLY A C 1
ATOM 795 O O . GLY A 1 103 ? 3.751 20.932 -25.747 1.00 73.44 103 GLY A O 1
ATOM 796 N N . TRP A 1 104 ? 4.618 20.938 -23.681 1.00 82.00 104 TRP A N 1
ATOM 797 C CA . TRP A 1 104 ? 5.632 19.936 -23.974 1.00 82.00 104 TRP A CA 1
ATOM 798 C C . TRP A 1 104 ? 5.024 18.540 -23.874 1.00 82.00 104 TRP A C 1
ATOM 800 O O . TRP A 1 104 ? 4.208 18.225 -23.004 1.00 82.00 104 TRP A O 1
ATOM 810 N N . HIS A 1 105 ? 5.452 17.683 -24.789 1.00 82.06 105 HIS A N 1
ATOM 811 C CA . HIS A 1 105 ? 5.035 16.300 -24.852 1.00 82.06 105 HIS A CA 1
ATOM 812 C C . HIS A 1 105 ? 6.221 15.429 -25.245 1.00 82.06 105 HIS A C 1
ATOM 814 O O . HIS A 1 105 ? 7.138 15.864 -25.946 1.00 82.06 105 HIS A O 1
ATOM 820 N N . THR A 1 106 ? 6.192 14.166 -24.838 1.00 82.62 106 THR A N 1
ATOM 821 C CA . THR A 1 106 ? 7.159 13.191 -25.341 1.00 82.62 106 THR A CA 1
ATOM 822 C C . THR A 1 106 ? 6.786 12.737 -26.750 1.00 82.62 106 THR A C 1
ATOM 824 O O . THR A 1 106 ? 5.676 12.976 -27.230 1.00 82.62 106 THR A O 1
ATOM 827 N N . GLU A 1 107 ? 7.697 12.019 -27.399 1.00 84.56 107 GLU A N 1
ATOM 828 C CA . GLU A 1 107 ? 7.370 11.235 -28.590 1.00 84.56 107 GLU A CA 1
ATOM 829 C C . GLU A 1 107 ? 6.340 10.140 -28.264 1.00 84.56 107 GLU A C 1
ATOM 831 O O . GLU A 1 107 ? 6.176 9.728 -27.107 1.00 84.56 107 GLU A O 1
ATOM 836 N N . TRP A 1 108 ? 5.644 9.674 -29.300 1.00 87.38 108 TRP A N 1
ATOM 837 C CA . TRP A 1 108 ? 4.696 8.571 -29.189 1.00 87.38 108 TRP A CA 1
ATOM 838 C C . TRP A 1 108 ? 5.407 7.271 -28.822 1.00 87.38 108 TRP A C 1
ATOM 840 O O . TRP A 1 108 ? 6.375 6.878 -29.475 1.00 87.38 108 TRP A O 1
ATOM 850 N N . ARG A 1 109 ? 4.883 6.578 -27.807 1.00 89.94 109 ARG A N 1
ATOM 851 C CA . ARG A 1 109 ? 5.378 5.277 -27.362 1.00 89.94 109 ARG A CA 1
ATOM 852 C C . ARG A 1 109 ? 4.390 4.167 -27.653 1.00 89.94 109 ARG A C 1
ATOM 854 O O . ARG A 1 109 ? 3.220 4.309 -27.318 1.00 89.94 109 ARG A O 1
ATOM 861 N N . THR A 1 110 ? 4.849 3.061 -28.225 1.00 92.50 110 THR A N 1
ATOM 862 C CA . THR A 1 110 ? 3.998 1.900 -28.521 1.00 92.50 110 THR A CA 1
ATOM 863 C C . THR A 1 110 ? 3.939 0.963 -27.320 1.00 92.50 110 THR A C 1
ATOM 865 O O . THR A 1 110 ? 4.975 0.578 -26.779 1.00 92.50 110 THR A O 1
ATOM 868 N N . ILE A 1 111 ? 2.732 0.578 -26.913 1.00 94.50 111 ILE A N 1
ATOM 869 C CA . ILE A 1 111 ? 2.512 -0.375 -25.826 1.00 94.50 111 ILE A CA 1
ATOM 870 C C . ILE A 1 111 ? 2.881 -1.779 -26.316 1.00 94.50 111 ILE A C 1
ATOM 872 O O . ILE A 1 111 ? 2.265 -2.296 -27.247 1.00 94.50 111 ILE A O 1
ATOM 876 N N . VAL A 1 112 ? 3.881 -2.405 -25.694 1.00 94.62 112 VAL A N 1
ATOM 877 C CA . VAL A 1 112 ? 4.392 -3.734 -26.098 1.00 94.62 112 VAL A CA 1
ATOM 878 C C . VAL A 1 112 ? 4.125 -4.837 -25.080 1.00 94.62 112 VAL A C 1
ATOM 880 O O . VAL A 1 112 ? 4.264 -6.016 -25.412 1.00 94.62 112 VAL A O 1
ATOM 883 N N . GLY A 1 113 ? 3.714 -4.478 -23.866 1.00 94.06 113 GLY A N 1
ATOM 884 C CA . GLY A 1 113 ? 3.437 -5.440 -22.809 1.00 94.06 113 GLY A CA 1
ATOM 885 C C . GLY A 1 113 ? 2.569 -4.878 -21.694 1.00 94.06 113 GLY A C 1
ATOM 886 O O . GLY A 1 113 ? 2.460 -3.660 -21.515 1.00 94.06 113 GLY A O 1
ATOM 887 N N . VAL A 1 114 ? 1.967 -5.794 -20.939 1.00 95.25 114 VAL A N 1
ATOM 888 C CA . VAL A 1 114 ? 1.162 -5.504 -19.751 1.00 95.25 114 VAL A CA 1
ATOM 889 C C . VAL A 1 114 ? 1.714 -6.293 -18.573 1.00 95.25 114 VAL A C 1
ATOM 891 O O . VAL A 1 114 ? 1.896 -7.506 -18.672 1.00 95.25 114 VAL A O 1
ATOM 894 N N . VAL A 1 115 ? 1.960 -5.623 -17.452 1.00 94.81 115 VAL A N 1
ATOM 895 C CA . VAL A 1 115 ? 2.462 -6.233 -16.212 1.00 94.81 115 VAL A CA 1
ATOM 896 C C . VAL A 1 115 ? 1.428 -6.173 -15.093 1.00 94.81 115 VAL A C 1
ATOM 898 O O . VAL A 1 115 ? 0.493 -5.372 -15.122 1.00 94.81 115 VAL A O 1
ATOM 901 N N . SER A 1 116 ? 1.594 -7.030 -14.087 1.00 91.75 116 SER A N 1
ATOM 902 C CA . SER A 1 116 ? 0.774 -7.033 -12.876 1.00 91.75 116 SER A CA 1
ATOM 903 C C . SER A 1 116 ? 0.771 -5.668 -12.190 1.00 91.75 116 SER A C 1
ATOM 905 O O . SER A 1 116 ? 1.782 -4.965 -12.193 1.00 91.75 116 SER A O 1
ATOM 907 N N . ASP A 1 117 ? -0.346 -5.329 -11.554 1.00 87.19 117 ASP A N 1
ATOM 908 C CA . ASP A 1 117 ? -0.494 -4.070 -10.830 1.00 87.19 117 ASP A CA 1
ATOM 909 C C . ASP A 1 117 ? 0.528 -3.935 -9.695 1.00 87.19 117 ASP A C 1
ATOM 911 O O . ASP A 1 117 ? 0.791 -4.875 -8.944 1.00 87.19 117 ASP A O 1
ATOM 915 N N . SER A 1 118 ? 1.092 -2.738 -9.571 1.00 79.88 118 SER A N 1
ATOM 916 C CA . SER A 1 118 ? 1.956 -2.340 -8.469 1.00 79.88 118 SER A CA 1
ATOM 917 C C . SER A 1 118 ? 1.630 -0.904 -8.073 1.00 79.88 118 SER A C 1
ATOM 919 O O . SER A 1 118 ? 1.125 -0.117 -8.874 1.00 79.88 118 SER A O 1
ATOM 921 N N . VAL A 1 119 ? 1.873 -0.573 -6.809 1.00 75.69 119 VAL A N 1
ATOM 922 C CA . VAL A 1 119 ? 1.605 0.766 -6.280 1.00 75.69 119 VAL A CA 1
ATOM 923 C C . VAL A 1 119 ? 2.865 1.602 -6.449 1.00 75.69 119 VAL A C 1
ATOM 925 O O . VAL A 1 119 ? 3.919 1.196 -5.972 1.00 75.69 119 VAL A O 1
ATOM 928 N N . HIS A 1 120 ? 2.760 2.753 -7.107 1.00 73.56 120 HIS A N 1
ATOM 929 C CA . HIS A 1 120 ? 3.811 3.771 -7.165 1.00 73.56 120 HIS A CA 1
ATOM 930 C C . HIS A 1 120 ? 3.283 5.052 -6.520 1.00 73.56 120 HIS A C 1
ATOM 932 O O . HIS A 1 120 ? 2.137 5.446 -6.748 1.00 73.56 120 HIS A O 1
ATOM 938 N N . GLY A 1 121 ? 4.100 5.688 -5.687 1.00 66.00 121 GLY A N 1
ATOM 939 C CA . GLY A 1 121 ? 3.672 6.795 -4.837 1.00 66.00 121 GLY A CA 1
ATOM 940 C C . GLY A 1 121 ? 3.087 6.381 -3.482 1.00 66.00 121 GLY A C 1
ATOM 941 O O . GLY A 1 121 ? 2.953 5.189 -3.187 1.00 66.00 121 GLY A O 1
ATOM 942 N N . PRO A 1 122 ? 2.764 7.360 -2.620 1.00 57.84 122 PRO A N 1
ATOM 943 C CA . PRO A 1 122 ? 2.177 7.090 -1.317 1.00 57.84 122 PRO A CA 1
ATOM 944 C C . PRO A 1 122 ? 0.783 6.474 -1.484 1.00 57.84 122 PRO A C 1
ATOM 946 O O . PRO A 1 122 ? -0.051 7.010 -2.206 1.00 57.84 122 PRO A O 1
ATOM 949 N N . THR A 1 123 ? 0.486 5.398 -0.749 1.00 53.50 123 THR A N 1
ATOM 950 C CA . THR A 1 123 ? -0.807 4.678 -0.788 1.00 53.50 123 THR A CA 1
ATOM 951 C C . THR A 1 123 ? -2.029 5.559 -0.481 1.00 53.50 123 THR A C 1
ATOM 953 O O . THR A 1 123 ? -3.159 5.157 -0.741 1.00 53.50 123 THR A O 1
ATOM 956 N N . MET A 1 124 ? -1.816 6.738 0.110 1.00 48.62 124 MET A N 1
ATOM 957 C CA . MET A 1 124 ? -2.858 7.673 0.552 1.00 48.62 124 MET A CA 1
ATOM 958 C C . MET A 1 124 ? -2.872 8.987 -0.238 1.00 48.62 124 MET A C 1
ATOM 960 O O . MET A 1 124 ? -3.647 9.879 0.099 1.00 48.62 124 MET A O 1
ATOM 964 N N . ASP A 1 125 ? -2.005 9.142 -1.240 1.00 50.53 125 ASP A N 1
ATOM 965 C CA . ASP A 1 125 ? -1.966 10.365 -2.034 1.00 50.53 125 ASP A CA 1
ATOM 966 C C . ASP A 1 125 ? -2.934 10.254 -3.217 1.00 50.53 125 ASP A C 1
ATOM 968 O O . ASP A 1 125 ? -2.869 9.306 -4.001 1.00 50.53 125 ASP A O 1
ATOM 972 N N . ALA A 1 126 ? -3.819 11.243 -3.363 1.00 45.44 126 ALA A N 1
ATOM 973 C CA . ALA A 1 126 ? -4.724 11.361 -4.507 1.00 45.44 126 ALA A CA 1
ATOM 974 C C . ALA A 1 126 ? -3.962 11.528 -5.834 1.00 45.44 126 ALA A C 1
ATOM 976 O O . ALA A 1 126 ? -4.530 11.323 -6.905 1.00 45.44 126 ALA A O 1
ATOM 977 N N . THR A 1 127 ? -2.676 11.887 -5.760 1.00 46.09 127 THR A N 1
ATOM 978 C CA . THR A 1 127 ? -1.779 11.973 -6.911 1.00 46.09 127 THR A CA 1
ATOM 979 C C . THR A 1 127 ? -1.130 10.643 -7.283 1.00 46.09 127 THR A C 1
ATOM 981 O O . THR A 1 127 ? -0.525 10.587 -8.346 1.00 46.09 127 THR A O 1
ATOM 984 N N . SER A 1 128 ? -1.256 9.563 -6.493 1.00 56.03 128 SER A N 1
ATOM 985 C CA . SER A 1 128 ? -0.820 8.227 -6.923 1.00 56.03 128 SER A CA 1
ATOM 986 C C . SER A 1 128 ? -1.736 7.754 -8.050 1.00 56.03 128 SER A C 1
ATOM 988 O O . SER A 1 128 ? -2.863 7.298 -7.838 1.00 56.03 128 SER A O 1
ATOM 990 N N . ALA A 1 129 ? -1.271 7.908 -9.288 1.00 61.25 129 ALA A N 1
ATOM 991 C CA . ALA A 1 129 ? -2.034 7.447 -10.428 1.00 61.25 129 ALA A CA 1
ATOM 992 C C . ALA A 1 129 ? -2.130 5.918 -10.413 1.00 61.25 129 ALA A C 1
ATOM 994 O O . ALA A 1 129 ? -1.128 5.202 -10.380 1.00 61.25 129 ALA A O 1
ATOM 995 N N . ARG A 1 130 ? -3.363 5.415 -10.524 1.00 76.88 130 ARG A N 1
ATOM 996 C CA . ARG A 1 130 ? -3.654 3.984 -10.717 1.00 76.88 130 ARG A CA 1
ATOM 997 C C . ARG A 1 130 ? -3.032 3.427 -12.001 1.00 76.88 130 ARG A C 1
ATOM 999 O O . ARG A 1 130 ? -2.818 2.221 -12.116 1.00 76.88 130 ARG A O 1
ATOM 1006 N N . HIS A 1 131 ? -2.745 4.305 -12.958 1.00 87.62 131 HIS A N 1
ATOM 1007 C CA . HIS A 1 131 ? -2.064 3.984 -14.202 1.00 87.62 131 HIS A CA 1
ATOM 1008 C C . HIS A 1 131 ? -0.557 4.155 -14.036 1.00 87.62 131 HIS A C 1
ATOM 1010 O O . HIS A 1 131 ? -0.090 5.179 -13.540 1.00 87.62 131 HIS A O 1
ATOM 1016 N N . THR A 1 132 ? 0.209 3.167 -14.482 1.00 89.56 132 THR A N 1
ATOM 1017 C CA . THR A 1 132 ? 1.669 3.242 -14.519 1.00 89.56 132 THR A CA 1
ATOM 1018 C C . THR A 1 132 ? 2.166 2.785 -15.881 1.00 89.56 132 THR A C 1
ATOM 1020 O O . THR A 1 132 ? 1.826 1.691 -16.336 1.00 89.56 132 THR A O 1
ATOM 1023 N N . GLY A 1 133 ? 2.968 3.635 -16.517 1.00 90.31 133 GLY A N 1
ATOM 1024 C CA . GLY A 1 133 ? 3.755 3.312 -17.695 1.00 90.31 133 GLY A CA 1
ATOM 1025 C C . GLY A 1 133 ? 5.214 3.094 -17.312 1.00 90.31 133 GLY A C 1
ATOM 1026 O O . GLY A 1 133 ? 5.769 3.807 -16.480 1.00 90.31 133 GLY A O 1
ATOM 1027 N N . TYR A 1 134 ? 5.844 2.120 -17.946 1.00 90.56 134 TYR A N 1
ATOM 1028 C CA . TYR A 1 134 ? 7.244 1.796 -17.764 1.00 90.56 134 TYR A CA 1
ATOM 1029 C C . TYR A 1 134 ? 7.974 1.966 -19.086 1.00 90.56 134 TYR A C 1
ATOM 1031 O O . TYR A 1 134 ? 7.560 1.401 -20.097 1.00 90.56 134 TYR A O 1
ATOM 1039 N N . GLY A 1 135 ? 9.046 2.745 -19.086 1.00 89.12 135 GLY A N 1
ATOM 1040 C CA . GLY A 1 135 ? 9.991 2.852 -20.189 1.00 89.12 135 GLY A CA 1
ATOM 1041 C C . GLY A 1 135 ? 11.245 2.029 -19.924 1.00 89.12 135 GLY A C 1
ATOM 1042 O O . GLY A 1 135 ? 11.580 1.720 -18.780 1.00 89.12 135 GLY A O 1
ATOM 1043 N N . LEU A 1 136 ? 11.969 1.700 -20.988 1.00 87.25 136 LEU A N 1
ATOM 1044 C CA . LEU A 1 136 ? 13.284 1.090 -20.860 1.00 87.25 136 LEU A CA 1
ATOM 1045 C C . LEU A 1 136 ? 14.294 2.143 -20.396 1.00 87.25 136 LEU A C 1
ATOM 1047 O O . LEU A 1 136 ? 14.396 3.217 -20.988 1.00 87.25 136 LEU A O 1
ATOM 1051 N N . MET A 1 137 ? 15.027 1.836 -19.332 1.00 80.44 137 MET A N 1
ATOM 1052 C CA . MET A 1 137 ? 16.056 2.718 -18.799 1.00 80.44 137 MET A CA 1
ATOM 1053 C C . MET A 1 137 ? 17.264 2.757 -19.739 1.00 80.44 137 MET A C 1
ATOM 1055 O O . MET A 1 137 ? 17.916 1.733 -19.959 1.00 80.44 137 MET A O 1
ATOM 1059 N N . ASP A 1 138 ? 17.565 3.941 -20.273 1.00 70.38 138 ASP A N 1
ATOM 1060 C CA . ASP A 1 138 ? 18.853 4.230 -20.901 1.00 70.38 138 ASP A CA 1
ATOM 1061 C C . ASP A 1 138 ? 19.900 4.543 -19.816 1.00 70.38 138 ASP A C 1
ATOM 1063 O O . ASP A 1 138 ? 19.575 4.647 -18.638 1.00 70.38 138 ASP A O 1
ATOM 1067 N N . LEU A 1 139 ? 21.182 4.637 -20.169 1.00 57.75 139 LEU A N 1
ATOM 1068 C CA . LEU A 1 139 ? 22.284 4.865 -19.216 1.00 57.75 139 LEU A CA 1
ATOM 1069 C C . LEU A 1 139 ? 22.409 6.337 -18.758 1.00 57.75 139 LEU A C 1
ATOM 1071 O O . LEU A 1 139 ? 23.461 6.745 -18.273 1.00 57.75 139 LEU A O 1
ATOM 1075 N N . ARG A 1 140 ? 21.368 7.160 -18.942 1.00 57.28 140 ARG A N 1
ATOM 1076 C CA . ARG A 1 140 ? 21.367 8.597 -18.634 1.00 57.28 140 ARG A CA 1
ATOM 1077 C C . ARG A 1 140 ? 20.623 9.075 -17.367 1.00 57.28 140 ARG A C 1
ATOM 1079 O O . ARG A 1 140 ? 20.594 10.294 -17.183 1.00 57.28 140 ARG A O 1
ATOM 1086 N N . PRO A 1 141 ? 20.026 8.263 -16.469 1.00 59.72 141 PRO A N 1
ATOM 1087 C CA . PRO A 1 141 ? 19.265 8.814 -15.359 1.00 59.72 141 PRO A CA 1
ATOM 1088 C C . PRO A 1 141 ? 20.218 9.324 -14.278 1.00 59.72 141 PRO A C 1
ATOM 1090 O O . PRO A 1 141 ? 21.116 8.616 -13.831 1.00 59.72 141 PRO A O 1
ATOM 1093 N N . TRP A 1 142 ? 19.966 10.534 -13.779 1.00 57.19 142 TRP A N 1
ATOM 1094 C CA . TRP A 1 142 ? 20.723 11.110 -12.661 1.00 57.19 142 TRP A CA 1
ATOM 1095 C C . TRP A 1 142 ? 20.482 10.403 -11.315 1.00 57.19 142 TRP A C 1
ATOM 1097 O O . TRP A 1 142 ? 21.197 10.670 -10.351 1.00 57.19 142 TRP A O 1
ATOM 1107 N N . ARG A 1 143 ? 19.479 9.515 -11.221 1.00 68.88 143 ARG A N 1
ATOM 1108 C CA . ARG A 1 143 ? 19.180 8.689 -10.040 1.00 68.88 143 ARG A CA 1
ATOM 1109 C C . ARG A 1 143 ? 18.676 7.314 -10.470 1.00 68.88 143 ARG A C 1
ATOM 1111 O O . ARG A 1 143 ? 17.690 7.222 -11.196 1.00 68.88 143 ARG A O 1
ATOM 1118 N N . MET A 1 144 ? 19.336 6.260 -10.000 1.00 78.81 144 MET A N 1
ATOM 1119 C CA . MET A 1 144 ? 18.971 4.870 -10.271 1.0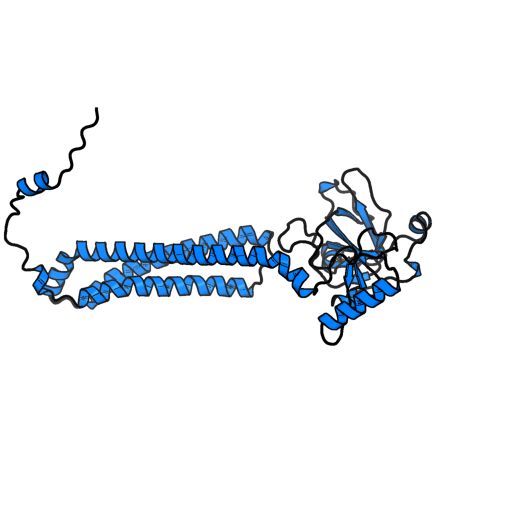0 78.81 144 MET A CA 1
ATOM 1120 C C . MET A 1 144 ? 18.908 4.102 -8.958 1.00 78.81 144 MET A C 1
ATOM 1122 O O . MET A 1 144 ? 19.832 4.163 -8.149 1.00 78.81 144 MET A O 1
ATOM 1126 N N . ASN A 1 145 ? 17.830 3.352 -8.763 1.00 85.44 145 ASN A N 1
ATOM 1127 C CA . ASN A 1 145 ? 17.696 2.418 -7.660 1.00 85.44 145 ASN A CA 1
ATOM 1128 C C . ASN A 1 145 ? 18.061 1.023 -8.142 1.00 85.44 145 ASN A C 1
ATOM 1130 O O . ASN A 1 145 ? 17.546 0.546 -9.157 1.00 85.44 145 ASN A O 1
ATOM 1134 N N . LEU A 1 146 ? 18.934 0.366 -7.386 1.00 86.06 146 LEU A N 1
ATOM 1135 C CA . LEU A 1 146 ? 19.352 -0.994 -7.651 1.00 86.06 146 LEU A CA 1
ATOM 1136 C C . LEU A 1 146 ? 18.623 -1.970 -6.728 1.00 86.06 146 LEU A C 1
ATOM 1138 O O . LEU A 1 146 ? 18.740 -1.883 -5.508 1.00 86.06 146 LEU A O 1
ATOM 1142 N N . VAL A 1 147 ? 17.932 -2.947 -7.312 1.00 87.75 147 VAL A N 1
ATOM 1143 C CA . VAL A 1 147 ? 17.281 -4.029 -6.571 1.00 87.75 147 VAL A CA 1
ATOM 1144 C C . VAL A 1 147 ? 17.953 -5.351 -6.889 1.00 87.75 147 VAL A C 1
ATOM 1146 O O . VAL A 1 147 ? 18.135 -5.731 -8.049 1.00 87.75 147 VAL A O 1
ATOM 1149 N N . MET A 1 148 ? 18.277 -6.112 -5.852 1.00 88.00 148 MET A N 1
ATOM 1150 C CA . MET A 1 148 ? 18.828 -7.449 -6.002 1.00 88.00 148 MET A CA 1
ATOM 1151 C C . MET A 1 148 ? 18.327 -8.380 -4.908 1.00 88.00 148 MET A C 1
ATOM 1153 O O . MET A 1 148 ? 18.081 -7.973 -3.776 1.00 88.00 148 MET A O 1
ATOM 1157 N N . HIS A 1 149 ? 18.214 -9.654 -5.267 1.00 87.69 149 HIS A N 1
ATOM 1158 C CA . HIS A 1 149 ? 18.045 -10.729 -4.302 1.00 87.69 149 HIS A CA 1
ATOM 1159 C C . HIS A 1 149 ? 19.423 -11.192 -3.850 1.00 87.69 149 HIS A C 1
ATOM 1161 O O . HIS A 1 149 ? 20.318 -11.364 -4.679 1.00 87.69 149 HIS A O 1
ATOM 1167 N N . TYR A 1 150 ? 19.577 -11.421 -2.553 1.00 87.38 150 TYR A N 1
ATOM 1168 C CA . TYR A 1 150 ? 20.768 -12.030 -1.973 1.00 87.38 150 TYR A CA 1
ATOM 1169 C C . TYR A 1 150 ? 20.379 -13.304 -1.220 1.00 87.38 150 TYR A C 1
ATOM 1171 O O . TYR A 1 150 ? 19.218 -13.509 -0.862 1.00 87.38 150 TYR A O 1
ATOM 1179 N N . ARG A 1 151 ? 21.355 -14.186 -1.002 1.00 86.06 151 ARG A N 1
ATOM 1180 C CA . ARG A 1 151 ? 21.210 -15.389 -0.176 1.00 86.06 151 ARG A CA 1
ATOM 1181 C C . ARG A 1 151 ? 22.162 -15.275 1.008 1.00 86.06 151 ARG A C 1
ATOM 1183 O O . ARG A 1 151 ? 23.301 -14.862 0.819 1.00 86.06 151 ARG A O 1
ATOM 1190 N N . GLY A 1 152 ? 21.709 -15.667 2.196 1.00 87.81 152 GLY A N 1
ATOM 1191 C CA . GLY A 1 152 ? 22.505 -15.602 3.423 1.00 87.81 152 GLY A CA 1
ATOM 1192 C C . GLY A 1 152 ? 22.241 -14.341 4.245 1.00 87.81 152 GLY A C 1
ATOM 1193 O O . GLY A 1 152 ? 21.131 -13.812 4.243 1.00 87.81 152 GLY A O 1
ATOM 1194 N N . GLU A 1 153 ? 23.250 -13.892 4.987 1.00 87.81 153 GLU A N 1
ATOM 1195 C CA . GLU A 1 153 ? 23.138 -12.770 5.919 1.00 87.81 153 GLU A CA 1
ATOM 1196 C C . GLU A 1 153 ? 23.211 -11.412 5.201 1.00 87.81 153 GLU A C 1
ATOM 1198 O O . GLU A 1 153 ? 24.099 -11.171 4.380 1.00 87.81 153 GLU A O 1
ATOM 1203 N N . GLN A 1 154 ? 22.307 -10.490 5.553 1.00 85.12 154 GLN A N 1
ATOM 1204 C CA . GLN A 1 154 ? 22.231 -9.159 4.942 1.00 85.12 154 GLN A CA 1
ATOM 1205 C C . GLN A 1 154 ? 23.545 -8.378 5.073 1.00 85.12 154 GLN A C 1
ATOM 1207 O O . GLN A 1 154 ? 23.984 -7.758 4.109 1.00 85.12 154 GLN A O 1
ATOM 1212 N N . ALA A 1 155 ? 24.189 -8.419 6.242 1.00 85.88 155 ALA A N 1
ATOM 1213 C CA . ALA A 1 155 ? 25.424 -7.679 6.495 1.00 85.88 155 ALA A CA 1
ATOM 1214 C C . ALA A 1 155 ? 26.554 -8.097 5.539 1.00 85.88 155 ALA A C 1
ATOM 1216 O O . ALA A 1 155 ? 27.250 -7.244 4.986 1.00 85.88 155 ALA A O 1
ATOM 1217 N N . GLN A 1 156 ? 26.680 -9.401 5.280 1.00 88.25 156 GLN A N 1
ATOM 1218 C CA . GLN A 1 156 ? 27.679 -9.945 4.360 1.00 88.25 156 GLN A CA 1
ATOM 1219 C C . GLN A 1 156 ? 27.373 -9.561 2.909 1.00 88.25 156 GLN A C 1
ATOM 1221 O O . GLN A 1 156 ? 28.277 -9.172 2.172 1.00 88.25 156 GLN A O 1
ATOM 1226 N N . ALA A 1 157 ? 26.098 -9.598 2.508 1.00 87.44 157 ALA A N 1
ATOM 1227 C CA . ALA A 1 157 ? 25.678 -9.169 1.176 1.00 87.44 157 ALA A CA 1
ATOM 1228 C C . ALA A 1 157 ? 25.957 -7.676 0.931 1.00 87.44 157 ALA A C 1
ATOM 1230 O O . ALA A 1 157 ? 26.436 -7.309 -0.139 1.00 87.44 157 ALA A O 1
ATOM 1231 N N . ILE A 1 158 ? 25.713 -6.821 1.931 1.00 87.25 158 ILE A N 1
ATOM 1232 C CA . ILE A 1 158 ? 26.020 -5.386 1.862 1.00 87.25 158 ILE A CA 1
ATOM 1233 C C . ILE A 1 158 ? 27.530 -5.160 1.741 1.00 87.25 158 ILE A C 1
ATOM 1235 O O . ILE A 1 158 ? 27.957 -4.350 0.919 1.00 87.25 158 ILE A O 1
ATOM 1239 N N . ALA A 1 159 ? 28.340 -5.868 2.533 1.00 87.31 159 ALA A N 1
ATOM 1240 C CA . ALA A 1 159 ? 29.796 -5.762 2.467 1.00 87.31 159 ALA A CA 1
ATOM 1241 C C . ALA A 1 159 ? 30.332 -6.182 1.089 1.00 87.31 159 ALA A C 1
ATOM 1243 O O . ALA A 1 159 ? 31.114 -5.448 0.489 1.00 87.31 159 ALA A O 1
ATOM 1244 N N . ALA A 1 160 ? 29.851 -7.308 0.553 1.00 88.19 160 ALA A N 1
ATOM 1245 C CA . ALA A 1 160 ? 30.224 -7.786 -0.776 1.00 88.19 160 ALA A CA 1
ATOM 1246 C C . ALA A 1 160 ? 29.801 -6.812 -1.889 1.00 88.19 160 ALA A C 1
ATOM 1248 O O . ALA A 1 160 ? 30.581 -6.550 -2.801 1.00 88.19 160 ALA A O 1
ATOM 1249 N N . LEU A 1 161 ? 28.595 -6.237 -1.799 1.00 87.00 161 LEU A N 1
ATOM 1250 C CA . LEU A 1 161 ? 28.117 -5.236 -2.755 1.00 87.00 161 LEU A CA 1
ATOM 1251 C C . LEU A 1 161 ? 28.980 -3.971 -2.724 1.00 87.00 161 LEU A C 1
ATOM 1253 O O . LEU A 1 161 ? 29.357 -3.467 -3.775 1.00 87.00 161 LEU A O 1
ATOM 1257 N N . ARG A 1 162 ? 29.315 -3.470 -1.529 1.00 85.81 162 ARG A N 1
ATOM 1258 C CA . ARG A 1 162 ? 30.201 -2.307 -1.381 1.00 85.81 162 ARG A CA 1
ATOM 1259 C C . ARG A 1 162 ? 31.571 -2.569 -1.990 1.00 85.81 162 ARG A C 1
ATOM 1261 O O . ARG A 1 162 ? 32.056 -1.718 -2.723 1.00 85.81 162 ARG A O 1
ATOM 1268 N N . GLN A 1 163 ? 32.151 -3.740 -1.730 1.00 87.12 163 GLN A N 1
ATOM 1269 C CA . GLN A 1 163 ? 33.441 -4.114 -2.302 1.00 87.12 163 GLN A CA 1
ATOM 1270 C C . GLN A 1 163 ? 33.385 -4.132 -3.835 1.00 87.12 163 GLN A C 1
ATOM 1272 O O . GLN A 1 163 ? 34.205 -3.492 -4.478 1.00 87.12 163 GLN A O 1
ATOM 1277 N N . ALA A 1 164 ? 32.362 -4.766 -4.415 1.00 87.12 164 ALA A N 1
ATOM 1278 C CA . ALA A 1 164 ? 32.194 -4.829 -5.866 1.00 87.12 164 ALA A CA 1
ATOM 1279 C C . ALA A 1 164 ? 32.002 -3.449 -6.523 1.00 87.12 164 ALA A C 1
ATOM 1281 O O . ALA A 1 164 ? 32.403 -3.253 -7.666 1.00 87.12 164 ALA A O 1
ATOM 1282 N N . ILE A 1 165 ? 31.379 -2.498 -5.819 1.00 85.12 165 ILE A N 1
ATOM 1283 C CA . ILE A 1 165 ? 31.206 -1.125 -6.311 1.00 85.12 165 ILE A CA 1
ATOM 1284 C C . ILE A 1 165 ? 32.532 -0.371 -6.271 1.00 85.12 165 ILE A C 1
ATOM 1286 O O . ILE A 1 165 ? 32.886 0.244 -7.268 1.00 85.12 165 ILE A O 1
ATOM 1290 N N . VAL A 1 166 ? 33.286 -0.482 -5.173 1.00 86.25 166 VAL A N 1
ATOM 1291 C CA . VAL A 1 166 ? 34.624 0.122 -5.051 1.00 86.25 166 VAL A CA 1
ATOM 1292 C C . VAL A 1 166 ? 35.588 -0.436 -6.101 1.00 86.25 166 VAL A C 1
ATOM 1294 O O . VAL A 1 166 ? 36.372 0.320 -6.667 1.00 86.25 166 VAL A O 1
ATOM 1297 N N . ASP A 1 167 ? 35.513 -1.739 -6.390 1.00 88.38 167 ASP A N 1
ATOM 1298 C CA . ASP A 1 167 ? 36.336 -2.382 -7.420 1.00 88.38 167 ASP A CA 1
ATOM 1299 C C . ASP A 1 167 ? 35.997 -1.878 -8.839 1.00 88.38 167 ASP A C 1
ATOM 1301 O O . ASP A 1 167 ? 36.857 -1.897 -9.720 1.00 88.38 167 ASP A O 1
ATOM 1305 N N . LEU A 1 168 ? 34.752 -1.442 -9.074 1.00 85.69 168 LEU A N 1
ATOM 1306 C CA . LEU A 1 168 ? 34.301 -0.901 -10.359 1.00 85.69 168 LEU A CA 1
ATOM 1307 C C . LEU A 1 168 ? 34.641 0.587 -10.508 1.00 85.69 168 LEU A C 1
ATOM 1309 O O . LEU A 1 168 ? 35.133 1.001 -11.556 1.00 85.69 168 LEU A O 1
ATOM 1313 N N . ASP A 1 169 ? 34.338 1.379 -9.483 1.00 81.75 169 ASP A N 1
ATOM 1314 C CA . ASP A 1 169 ? 34.582 2.815 -9.431 1.00 81.75 169 ASP A CA 1
ATOM 1315 C C . ASP A 1 169 ? 34.711 3.260 -7.967 1.00 81.75 169 ASP A C 1
ATOM 1317 O O . ASP A 1 169 ? 33.755 3.217 -7.188 1.00 81.75 169 ASP A O 1
ATOM 1321 N N . ALA A 1 170 ? 35.911 3.699 -7.592 1.00 76.12 170 ALA A N 1
ATOM 1322 C CA . ALA A 1 170 ? 36.214 4.123 -6.231 1.00 76.12 170 ALA A CA 1
ATOM 1323 C C . ALA A 1 170 ? 35.485 5.418 -5.824 1.00 76.12 170 ALA A C 1
ATOM 1325 O O . ALA A 1 170 ? 35.287 5.644 -4.629 1.00 76.12 170 ALA A O 1
ATOM 1326 N N . ASP A 1 171 ? 35.057 6.235 -6.793 1.00 75.12 171 ASP A N 1
ATOM 1327 C CA . ASP A 1 171 ? 34.338 7.490 -6.551 1.00 75.12 171 ASP A CA 1
ATOM 1328 C C . ASP A 1 171 ? 32.808 7.291 -6.529 1.00 75.12 171 ASP A C 1
ATOM 1330 O O . ASP A 1 171 ? 32.050 8.193 -6.142 1.00 75.12 171 ASP A O 1
ATOM 1334 N N . ALA A 1 172 ? 32.318 6.096 -6.888 1.00 71.50 172 ALA A N 1
ATOM 1335 C CA . ALA A 1 172 ? 30.895 5.783 -6.881 1.00 71.50 172 ALA A CA 1
ATOM 1336 C C . ALA A 1 172 ? 30.339 5.745 -5.448 1.00 71.50 172 ALA A C 1
ATOM 1338 O O . ALA A 1 172 ? 30.556 4.820 -4.664 1.00 71.50 172 ALA A O 1
ATOM 1339 N N . THR A 1 173 ? 29.546 6.760 -5.107 1.00 67.31 173 THR A N 1
ATOM 1340 C CA . THR A 1 173 ? 28.916 6.858 -3.789 1.00 67.31 173 THR A CA 1
ATOM 1341 C C . THR A 1 173 ? 27.570 6.137 -3.779 1.00 67.31 173 THR A C 1
ATOM 1343 O O . THR A 1 173 ? 26.608 6.575 -4.411 1.00 67.31 173 THR A O 1
ATOM 1346 N N . VAL A 1 174 ? 27.462 5.060 -2.998 1.00 71.62 174 VAL A N 1
ATOM 1347 C CA . VAL A 1 174 ? 26.166 4.433 -2.695 1.00 71.62 174 VAL A CA 1
ATOM 1348 C C . VAL A 1 174 ? 25.503 5.196 -1.561 1.00 71.62 174 VAL A C 1
ATOM 1350 O O . VAL A 1 174 ? 25.981 5.171 -0.429 1.00 71.62 174 VAL A O 1
ATOM 1353 N N . HIS A 1 175 ? 24.409 5.886 -1.871 1.00 67.75 175 HIS A N 1
ATOM 1354 C CA . HIS A 1 175 ? 23.787 6.810 -0.927 1.00 67.75 175 HIS A CA 1
ATOM 1355 C C . HIS A 1 175 ? 23.085 6.097 0.238 1.00 67.75 175 HIS A C 1
ATOM 1357 O O . HIS A 1 175 ? 23.209 6.528 1.380 1.00 67.75 175 HIS A O 1
ATOM 1363 N N . ASP A 1 176 ? 22.379 4.996 -0.037 1.00 74.19 176 ASP A N 1
ATOM 1364 C CA . ASP A 1 176 ? 21.657 4.240 0.986 1.00 74.19 176 ASP A CA 1
ATOM 1365 C C . ASP A 1 176 ? 21.513 2.763 0.587 1.00 74.19 176 ASP A C 1
ATOM 1367 O O . ASP A 1 176 ? 21.154 2.444 -0.548 1.00 74.19 176 ASP A O 1
ATOM 1371 N N . ILE A 1 177 ? 21.814 1.853 1.517 1.00 80.44 177 ILE A N 1
ATOM 1372 C CA . ILE A 1 177 ? 21.651 0.407 1.329 1.00 80.44 177 ILE A CA 1
ATOM 1373 C C . ILE A 1 177 ? 20.728 -0.091 2.428 1.00 80.44 177 ILE A C 1
ATOM 1375 O O . ILE A 1 177 ? 21.149 -0.328 3.561 1.00 80.44 177 ILE A O 1
ATOM 1379 N N . GLN A 1 178 ? 19.467 -0.294 2.072 1.00 79.56 178 GLN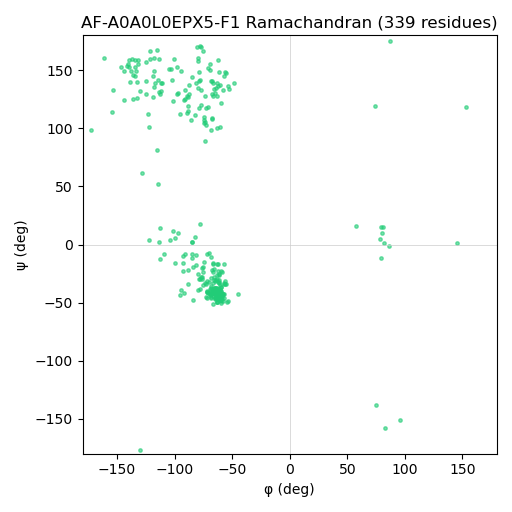 A N 1
ATOM 1380 C CA . GLN A 1 178 ? 18.443 -0.738 3.004 1.00 79.56 178 GLN A CA 1
ATOM 1381 C C . GLN A 1 178 ? 17.627 -1.899 2.446 1.00 79.56 178 GLN A C 1
ATOM 1383 O O . GLN A 1 178 ? 17.586 -2.152 1.242 1.00 79.56 178 GLN A O 1
ATOM 1388 N N . SER A 1 179 ? 16.985 -2.648 3.346 1.00 82.75 179 SER A N 1
ATOM 1389 C CA . SER A 1 179 ? 16.085 -3.718 2.925 1.00 82.75 179 SER A CA 1
ATOM 1390 C C . SER A 1 179 ? 14.844 -3.117 2.259 1.00 82.75 179 SER A C 1
ATOM 1392 O O . SER A 1 179 ? 14.297 -2.119 2.736 1.00 82.75 179 SER A O 1
ATOM 1394 N N . TYR A 1 180 ? 14.359 -3.754 1.193 1.00 76.56 180 TYR A N 1
ATOM 1395 C CA . TYR A 1 180 ? 13.148 -3.310 0.495 1.00 76.56 180 TYR A CA 1
ATOM 1396 C C . TYR A 1 180 ? 11.927 -3.245 1.434 1.00 76.56 180 TYR A C 1
ATOM 1398 O O . TYR A 1 180 ? 11.106 -2.336 1.348 1.00 76.56 180 TYR A O 1
ATOM 1406 N N . GLN A 1 181 ? 11.854 -4.154 2.414 1.00 73.94 181 GLN A N 1
ATOM 1407 C CA . GLN A 1 181 ? 10.805 -4.135 3.437 1.00 73.94 181 GLN A CA 1
ATOM 1408 C C . GLN A 1 181 ? 10.896 -2.911 4.353 1.00 73.94 181 GLN A C 1
ATOM 1410 O O . GLN A 1 181 ? 9.866 -2.343 4.707 1.00 73.94 181 GLN A O 1
ATOM 1415 N N . SER A 1 182 ? 12.104 -2.507 4.755 1.00 74.69 182 SER A N 1
ATOM 1416 C CA . SER A 1 182 ? 12.307 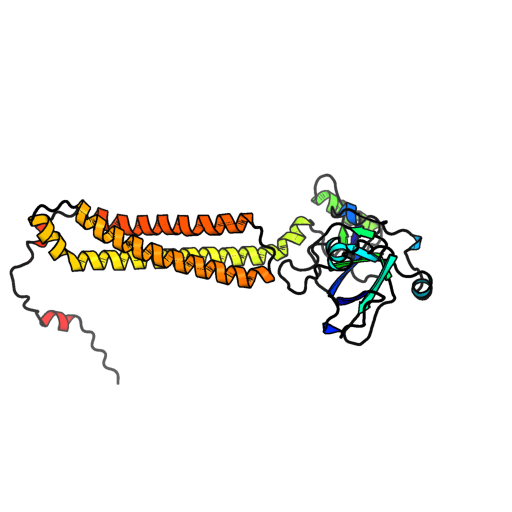-1.310 5.582 1.00 74.69 182 SER A CA 1
ATOM 1417 C C . SER A 1 182 ? 11.899 -0.048 4.829 1.00 74.69 182 SER A C 1
ATOM 1419 O O . SER A 1 182 ? 11.236 0.814 5.398 1.00 74.69 182 SER A O 1
ATOM 1421 N N . LEU A 1 183 ? 12.242 0.013 3.542 1.00 73.88 183 LEU A N 1
ATOM 1422 C CA . LEU A 1 183 ? 11.953 1.131 2.650 1.00 73.88 183 LEU A CA 1
ATOM 1423 C C . LEU A 1 183 ? 10.440 1.340 2.459 1.00 73.88 183 LEU A C 1
ATOM 1425 O O . LEU A 1 183 ? 9.963 2.464 2.572 1.00 73.88 183 LEU A O 1
ATOM 1429 N N . ILE A 1 184 ? 9.661 0.263 2.297 1.00 69.38 184 ILE A N 1
ATOM 1430 C CA . ILE A 1 184 ? 8.188 0.345 2.232 1.00 69.38 184 ILE A CA 1
ATOM 1431 C C . ILE A 1 184 ? 7.563 0.653 3.604 1.00 69.38 184 ILE A C 1
ATOM 1433 O O . ILE A 1 184 ? 6.534 1.322 3.691 1.00 69.38 184 ILE A O 1
ATOM 1437 N N . LYS A 1 185 ? 8.152 0.163 4.702 1.00 66.50 185 LYS A N 1
ATOM 1438 C CA . LYS A 1 185 ? 7.597 0.356 6.052 1.00 66.50 185 LYS A CA 1
ATOM 1439 C C . LYS A 1 185 ? 7.824 1.760 6.607 1.00 66.50 185 LYS A C 1
ATOM 1441 O O . LYS A 1 185 ? 6.997 2.210 7.391 1.00 66.50 185 LYS A O 1
ATOM 1446 N N . GLN A 1 186 ? 8.900 2.449 6.229 1.00 62.66 186 GLN A N 1
ATOM 1447 C CA . GLN A 1 186 ? 9.237 3.774 6.768 1.00 62.66 186 GLN A CA 1
ATOM 1448 C C . GLN A 1 186 ? 8.099 4.808 6.622 1.00 62.66 186 GLN A C 1
ATOM 1450 O O . GLN A 1 186 ? 7.721 5.389 7.642 1.00 62.66 186 GLN A O 1
ATOM 1455 N N . PRO A 1 187 ? 7.472 4.995 5.439 1.00 61.09 187 PRO A N 1
ATOM 1456 C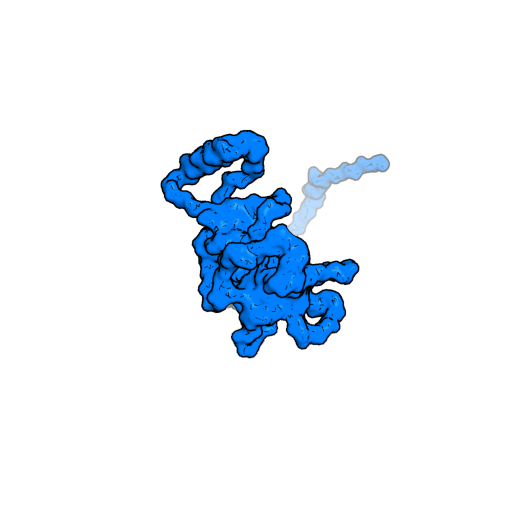 CA . PRO A 1 187 ? 6.315 5.886 5.295 1.00 61.09 187 PRO A CA 1
ATOM 1457 C C . PRO A 1 187 ? 5.107 5.468 6.150 1.00 61.09 187 PRO A C 1
ATOM 1459 O O . PRO A 1 187 ? 4.346 6.312 6.623 1.00 61.09 187 PRO A O 1
ATOM 1462 N N . LEU A 1 188 ? 4.943 4.164 6.396 1.00 63.53 188 LEU A N 1
ATOM 1463 C CA . LEU A 1 188 ? 3.850 3.616 7.202 1.00 63.53 188 LEU A CA 1
ATOM 1464 C C . LEU A 1 188 ? 4.047 3.842 8.709 1.00 63.53 188 LEU A C 1
ATOM 1466 O O . LEU A 1 188 ? 3.069 3.790 9.452 1.00 63.53 188 LEU A O 1
ATOM 1470 N N . LEU A 1 189 ? 5.267 4.121 9.183 1.00 60.81 189 LEU A N 1
ATOM 1471 C CA . LEU A 1 189 ? 5.534 4.352 10.611 1.00 60.81 189 LEU A CA 1
ATOM 1472 C C . LEU A 1 189 ? 4.869 5.631 11.135 1.00 60.81 189 LEU A C 1
ATOM 1474 O O . LEU A 1 189 ? 4.333 5.632 12.246 1.00 60.81 189 LEU A O 1
ATOM 1478 N N . LEU A 1 190 ? 4.852 6.703 10.336 1.00 65.31 190 LEU A N 1
ATOM 1479 C CA . LEU A 1 190 ? 4.140 7.937 10.685 1.00 65.31 190 LEU A CA 1
ATOM 1480 C C . LEU A 1 190 ? 2.636 7.662 10.845 1.00 65.31 190 LEU A C 1
ATOM 1482 O O . LEU A 1 190 ? 2.026 8.051 11.840 1.00 65.31 190 LEU A O 1
ATOM 1486 N N . MET A 1 191 ? 2.057 6.918 9.900 1.00 64.62 191 MET A N 1
ATOM 1487 C CA . MET A 1 191 ? 0.638 6.553 9.915 1.00 64.62 191 MET A CA 1
ATOM 1488 C C . MET A 1 191 ? 0.295 5.613 11.071 1.00 64.62 191 MET A C 1
ATOM 1490 O O . MET A 1 191 ? -0.722 5.800 11.737 1.00 64.62 191 MET A O 1
ATOM 1494 N N . ALA A 1 192 ? 1.164 4.646 11.370 1.00 68.75 192 ALA A N 1
ATOM 1495 C CA . ALA A 1 192 ? 1.008 3.772 12.528 1.00 68.75 192 ALA A CA 1
ATOM 1496 C C . ALA A 1 192 ? 1.015 4.570 13.842 1.00 68.75 192 ALA A C 1
ATOM 1498 O O . ALA A 1 192 ? 0.223 4.282 14.739 1.00 68.75 192 ALA A O 1
ATOM 1499 N N . SER A 1 193 ? 1.854 5.605 13.931 1.00 72.38 193 SER A N 1
ATOM 1500 C CA . SER A 1 193 ? 1.943 6.474 15.110 1.00 72.38 193 SER A CA 1
ATOM 1501 C C . SER A 1 193 ? 0.685 7.332 15.279 1.00 72.38 193 SER A C 1
ATOM 1503 O O . SER A 1 193 ? 0.131 7.409 16.374 1.00 72.38 193 SER A O 1
ATOM 1505 N N . LEU A 1 194 ? 0.170 7.919 14.192 1.00 77.44 194 LEU A N 1
ATOM 1506 C CA . LEU A 1 194 ? -1.105 8.648 14.209 1.00 77.44 194 LEU A CA 1
ATOM 1507 C C . LEU A 1 194 ? -2.270 7.733 14.599 1.00 77.44 194 LEU A C 1
ATOM 1509 O O . LEU A 1 194 ? -3.079 8.100 15.451 1.00 77.44 194 LEU A O 1
ATOM 1513 N N . ASN A 1 195 ? -2.320 6.520 14.043 1.00 78.06 195 ASN A N 1
ATOM 1514 C CA . ASN A 1 195 ? -3.332 5.527 14.395 1.00 78.06 195 ASN A CA 1
ATOM 1515 C C . ASN A 1 195 ? -3.302 5.200 15.898 1.00 78.06 195 ASN A C 1
ATOM 1517 O O . ASN A 1 195 ? -4.348 5.154 16.540 1.00 78.06 195 ASN A O 1
ATOM 1521 N N . GLN A 1 196 ? -2.113 5.047 16.490 1.00 79.69 196 GLN A N 1
ATOM 1522 C CA . GLN A 1 196 ? -1.979 4.837 17.935 1.00 79.69 196 GLN A CA 1
ATOM 1523 C C . GLN A 1 196 ? -2.513 6.019 18.754 1.00 79.69 196 GLN A C 1
ATOM 1525 O O . GLN A 1 196 ? -3.219 5.798 19.737 1.00 79.69 196 GLN A O 1
ATOM 1530 N N . ILE A 1 197 ? -2.234 7.261 18.346 1.00 86.69 197 ILE A N 1
ATOM 1531 C CA . ILE A 1 197 ? -2.738 8.461 19.035 1.00 86.69 197 ILE A CA 1
ATOM 1532 C C . ILE A 1 197 ? -4.269 8.509 18.993 1.00 86.69 197 ILE A C 1
ATOM 1534 O O . ILE A 1 197 ? -4.901 8.715 20.030 1.00 86.69 197 ILE A O 1
ATOM 1538 N N . PHE A 1 198 ? -4.880 8.275 17.827 1.00 83.56 198 PHE A N 1
ATOM 1539 C CA . PHE A 1 198 ? -6.340 8.248 17.696 1.00 83.56 198 PHE A CA 1
ATOM 1540 C C . PHE A 1 198 ? -6.978 7.096 18.476 1.00 83.56 198 PHE A C 1
ATOM 1542 O O . PHE A 1 198 ? -8.024 7.292 19.092 1.00 83.56 198 PHE A O 1
ATOM 1549 N N . LEU A 1 199 ? -6.343 5.922 18.508 1.00 83.50 199 LEU A N 1
ATOM 1550 C CA . LEU A 1 199 ? -6.816 4.777 19.285 1.00 83.50 199 LEU A CA 1
ATOM 1551 C C . LEU A 1 199 ? -6.815 5.104 20.784 1.00 83.50 199 LEU A C 1
ATOM 1553 O O . LEU A 1 199 ? -7.834 4.932 21.455 1.00 83.50 199 LEU A O 1
ATOM 1557 N N . VAL A 1 200 ? -5.710 5.645 21.305 1.00 86.44 200 VAL A N 1
ATOM 1558 C CA . VAL A 1 200 ? -5.617 6.072 22.710 1.00 86.44 200 VAL A CA 1
ATOM 1559 C C . VAL A 1 200 ? -6.626 7.182 23.009 1.00 86.44 200 VAL A C 1
ATOM 1561 O O . VAL A 1 200 ? -7.339 7.101 24.007 1.00 86.44 200 VAL A O 1
ATOM 1564 N N . GLY A 1 201 ? -6.752 8.179 22.130 1.00 88.00 201 GLY A N 1
ATOM 1565 C CA . GLY A 1 201 ? -7.743 9.248 22.262 1.00 88.00 201 GLY A CA 1
ATOM 1566 C C . GLY A 1 201 ? -9.179 8.719 22.306 1.00 88.00 201 GLY A C 1
ATOM 1567 O O . GLY A 1 201 ? -9.961 9.128 23.164 1.00 88.00 201 GLY A O 1
ATOM 1568 N N . GLY A 1 202 ? -9.509 7.750 21.449 1.00 84.62 202 GLY A N 1
ATOM 1569 C CA . GLY A 1 202 ? -10.802 7.070 21.436 1.00 84.62 202 GLY A CA 1
ATOM 1570 C C . GLY A 1 202 ? -11.080 6.297 22.727 1.00 84.62 202 GLY A C 1
ATOM 1571 O O . GLY A 1 202 ? -12.176 6.398 23.277 1.00 84.62 202 GLY A O 1
ATOM 1572 N N . LEU A 1 203 ? -10.083 5.585 23.264 1.00 83.25 203 LEU A N 1
ATOM 1573 C CA . LEU A 1 203 ? -10.203 4.889 24.551 1.00 83.25 203 LEU A CA 1
ATOM 1574 C C . LEU A 1 203 ? -10.419 5.860 25.719 1.00 83.25 203 LEU A C 1
ATOM 1576 O O . LEU A 1 203 ? -11.263 5.604 26.578 1.00 83.25 203 LEU A O 1
ATOM 1580 N N . VAL A 1 204 ? -9.701 6.985 25.745 1.00 87.75 204 VAL A N 1
ATOM 1581 C CA . VAL A 1 204 ? -9.871 8.025 26.772 1.00 87.75 204 VAL A CA 1
ATOM 1582 C C . VAL A 1 204 ? -11.262 8.651 26.686 1.00 87.75 204 VAL A C 1
ATOM 1584 O O . VAL A 1 204 ? -11.942 8.765 27.705 1.00 87.75 204 VAL A O 1
ATOM 1587 N N . ALA A 1 205 ? -11.719 9.006 25.482 1.00 86.44 205 ALA A N 1
ATOM 1588 C CA . ALA A 1 205 ? -13.058 9.548 25.265 1.00 86.44 205 ALA A CA 1
ATOM 1589 C C . ALA A 1 205 ? -14.148 8.558 25.707 1.00 86.44 205 ALA A C 1
ATOM 1591 O O . ALA A 1 205 ? -15.115 8.949 26.363 1.00 86.44 205 ALA A O 1
ATOM 1592 N N . LEU A 1 206 ? -13.962 7.267 25.417 1.00 82.19 206 LEU A N 1
ATOM 1593 C CA . LEU A 1 206 ? -14.871 6.211 25.848 1.00 82.19 206 LEU A CA 1
ATOM 1594 C C . LEU A 1 206 ? -14.913 6.075 27.375 1.00 82.19 206 LEU A C 1
ATOM 1596 O O . LEU A 1 206 ? -15.992 5.964 27.956 1.00 82.19 206 LEU A O 1
ATOM 1600 N N . PHE A 1 207 ? -13.757 6.122 28.039 1.00 81.88 207 PHE A N 1
ATOM 1601 C CA . PHE A 1 207 ? -13.687 6.080 29.497 1.00 81.88 207 PHE A CA 1
ATOM 1602 C C . PHE A 1 207 ? -14.363 7.303 30.134 1.00 81.88 207 PHE A C 1
ATOM 1604 O O . PHE A 1 207 ? -15.119 7.165 31.098 1.00 81.88 207 PHE A O 1
ATOM 1611 N N . LEU A 1 208 ? -14.154 8.493 29.561 1.00 86.00 208 LEU A N 1
ATOM 1612 C CA . LEU A 1 208 ? -14.805 9.729 29.994 1.00 86.00 208 LEU A CA 1
ATOM 1613 C C . LEU A 1 208 ? -16.333 9.633 29.849 1.00 86.00 208 LEU A C 1
ATOM 1615 O O . LEU A 1 208 ? -17.066 9.976 30.777 1.00 86.00 208 LEU A O 1
ATOM 1619 N N . ALA A 1 209 ? -16.813 9.104 28.721 1.00 82.69 209 ALA A N 1
ATOM 1620 C CA . ALA A 1 209 ? -18.233 8.875 28.480 1.00 82.69 209 ALA A CA 1
ATOM 1621 C C . ALA A 1 209 ? -18.828 7.866 29.478 1.00 82.69 209 ALA A C 1
ATOM 1623 O O . ALA A 1 209 ? -19.868 8.135 30.080 1.00 82.69 209 ALA A O 1
ATOM 1624 N N . ALA A 1 210 ? -18.149 6.738 29.718 1.00 75.94 210 ALA A N 1
ATOM 1625 C CA . ALA A 1 210 ? -18.582 5.728 30.684 1.00 75.94 210 ALA A CA 1
ATOM 1626 C C . ALA A 1 210 ? -18.633 6.282 32.120 1.00 75.94 210 ALA A C 1
ATOM 1628 O O . ALA A 1 210 ? -19.595 6.030 32.848 1.00 75.94 210 ALA A O 1
ATOM 1629 N N . SER A 1 211 ? -17.641 7.088 32.511 1.00 81.00 211 SER A N 1
ATOM 1630 C CA . SER A 1 211 ? -17.621 7.801 33.794 1.00 81.00 211 SER A CA 1
ATOM 1631 C C . SER A 1 211 ? -18.794 8.781 33.922 1.00 81.00 211 SER A C 1
ATOM 1633 O O . SER A 1 211 ? -19.474 8.806 34.950 1.00 81.00 211 SER A O 1
ATOM 1635 N N . GLY A 1 212 ? -19.101 9.532 32.858 1.00 81.00 212 GLY A N 1
ATOM 1636 C CA . GLY A 1 212 ? -20.260 10.425 32.807 1.00 81.00 212 GLY A CA 1
ATOM 1637 C C . GLY A 1 212 ? -21.586 9.684 33.000 1.00 81.00 212 GLY A C 1
ATOM 1638 O O . GLY A 1 212 ? -22.413 10.100 33.811 1.00 81.00 212 GLY A O 1
ATOM 1639 N N . ILE A 1 213 ? -21.761 8.541 32.326 1.00 76.81 213 ILE A N 1
ATOM 1640 C CA . ILE A 1 213 ? -22.942 7.677 32.492 1.00 76.81 213 ILE A CA 1
ATOM 1641 C C . ILE A 1 213 ? -23.028 7.150 33.931 1.00 76.81 213 ILE A C 1
ATOM 1643 O O . ILE A 1 213 ? -24.101 7.204 34.532 1.00 76.81 213 ILE A O 1
ATOM 1647 N N . TYR A 1 214 ? -21.912 6.696 34.516 1.00 74.50 214 TYR A N 1
ATOM 1648 C CA . TYR A 1 214 ? -21.859 6.257 35.915 1.00 74.50 214 TYR A CA 1
ATOM 1649 C C . TYR A 1 214 ? -22.288 7.372 36.878 1.00 74.50 214 TYR A C 1
ATOM 1651 O O . TYR A 1 214 ? -23.135 7.142 37.743 1.00 74.50 214 TYR A O 1
ATOM 1659 N N . ALA A 1 215 ? -21.748 8.585 36.718 1.00 77.56 215 ALA A N 1
ATOM 1660 C CA . ALA A 1 215 ? -22.077 9.729 37.565 1.00 77.56 215 ALA A CA 1
ATOM 1661 C C . ALA A 1 215 ? -23.562 10.106 37.455 1.00 77.56 215 ALA A C 1
ATOM 1663 O O . ALA A 1 215 ? -24.231 10.320 38.469 1.00 77.56 215 ALA A O 1
ATOM 1664 N N . MET A 1 216 ? -24.103 10.124 36.233 1.00 77.75 216 MET A N 1
ATOM 1665 C CA . MET A 1 216 ? -25.507 10.445 35.988 1.00 77.75 216 MET A CA 1
ATOM 1666 C C . MET A 1 216 ? -26.444 9.370 36.564 1.00 77.75 216 MET A C 1
ATOM 1668 O O . MET A 1 216 ? -27.435 9.699 37.222 1.00 77.75 216 MET A O 1
ATOM 1672 N N . ALA A 1 217 ? -26.097 8.088 36.398 1.00 71.44 217 ALA A N 1
ATOM 1673 C CA . ALA A 1 217 ? -26.835 6.967 36.971 1.00 71.44 217 ALA A CA 1
ATOM 1674 C C . ALA A 1 217 ? -26.811 7.008 38.506 1.00 71.44 217 ALA A C 1
ATOM 1676 O O . ALA A 1 217 ? -27.870 6.974 39.134 1.00 71.44 217 ALA A O 1
ATOM 1677 N N . ALA A 1 218 ? -25.633 7.164 39.117 1.00 71.25 218 ALA A N 1
ATOM 1678 C CA . ALA A 1 218 ? -25.477 7.253 40.567 1.00 71.25 218 ALA A CA 1
ATOM 1679 C C . ALA A 1 218 ? -26.283 8.418 41.164 1.00 71.25 218 ALA A C 1
ATOM 1681 O O . ALA A 1 218 ? -26.971 8.235 42.171 1.00 71.25 218 ALA A O 1
ATOM 1682 N N . ASN A 1 219 ? -26.267 9.585 40.511 1.00 73.44 219 ASN A N 1
ATOM 1683 C CA . ASN A 1 219 ? -27.051 10.743 40.933 1.00 73.44 219 ASN A CA 1
ATOM 1684 C C . ASN A 1 219 ? -28.565 10.489 40.819 1.00 73.44 219 ASN A C 1
ATOM 1686 O O . ASN A 1 219 ? -29.319 10.813 41.734 1.00 73.44 219 ASN A O 1
ATOM 1690 N N . SER A 1 220 ? -29.021 9.849 39.735 1.00 72.81 220 SER A N 1
ATOM 1691 C CA . SER A 1 220 ? -30.442 9.519 39.552 1.00 72.81 220 SER A CA 1
ATOM 1692 C C . SER A 1 220 ? -30.976 8.572 40.633 1.00 72.81 220 SER A C 1
ATOM 1694 O O . SER A 1 220 ? -32.091 8.756 41.124 1.00 72.81 220 SER A O 1
ATOM 1696 N N . ILE A 1 221 ? -30.162 7.596 41.052 1.00 70.00 221 ILE A N 1
ATOM 1697 C CA . ILE A 1 221 ? -30.521 6.652 42.112 1.00 70.00 221 ILE A CA 1
ATOM 1698 C C . ILE A 1 221 ? -30.529 7.369 43.469 1.00 70.00 221 ILE A C 1
ATOM 1700 O O . ILE A 1 221 ? -31.456 7.178 44.254 1.00 70.00 221 ILE A O 1
ATOM 1704 N N . ALA A 1 222 ? -29.547 8.241 43.733 1.00 70.44 222 ALA A N 1
ATOM 1705 C CA . ALA A 1 222 ? -29.496 9.031 44.963 1.00 70.44 222 ALA A CA 1
ATOM 1706 C C . ALA A 1 222 ? -30.736 9.933 45.120 1.00 70.44 222 ALA A C 1
ATOM 1708 O O . ALA A 1 222 ? -31.352 9.949 46.190 1.00 70.44 222 ALA A O 1
ATOM 1709 N N . LEU A 1 223 ? -31.150 10.609 44.041 1.00 71.19 223 LEU A N 1
ATOM 1710 C CA . LEU A 1 223 ? -32.349 11.456 44.008 1.00 71.19 223 LEU A CA 1
ATOM 1711 C C . LEU A 1 223 ? -33.651 10.660 44.204 1.00 71.19 223 LEU A C 1
ATOM 1713 O O . LEU A 1 223 ? -34.594 11.177 44.793 1.00 71.19 223 LEU A O 1
ATOM 1717 N N . ARG A 1 224 ? -33.704 9.395 43.764 1.00 73.25 224 ARG A N 1
ATOM 1718 C CA . ARG A 1 224 ? -34.885 8.516 43.900 1.00 73.25 224 ARG A CA 1
ATOM 1719 C C . ARG A 1 224 ? -34.832 7.576 45.107 1.00 73.25 224 ARG A C 1
ATOM 1721 O O . ARG A 1 224 ? -35.684 6.702 45.250 1.00 73.25 224 ARG A O 1
ATOM 1728 N N . SER A 1 225 ? -33.872 7.763 46.011 1.00 69.06 225 SER A N 1
ATOM 1729 C CA . SER A 1 225 ? -33.694 6.920 47.203 1.00 69.06 225 SER A CA 1
ATOM 1730 C C . SER A 1 225 ? -34.943 6.842 48.095 1.00 69.06 225 SER A C 1
ATOM 1732 O O . SER A 1 225 ? -35.233 5.777 48.641 1.00 69.06 225 SER A O 1
ATOM 1734 N N . GLN A 1 226 ? -35.732 7.920 48.189 1.00 65.62 226 GLN A N 1
ATOM 1735 C CA . GLN A 1 226 ? -36.995 7.946 48.943 1.00 65.62 226 GLN A CA 1
ATOM 1736 C C . GLN A 1 226 ? -38.099 7.078 48.308 1.00 65.62 226 GLN A C 1
ATOM 1738 O O . GLN A 1 226 ? -38.817 6.372 49.019 1.00 65.62 226 GLN A O 1
ATOM 1743 N N . GLU A 1 227 ? -38.211 7.060 46.977 1.00 71.12 227 GLU A N 1
ATOM 1744 C CA . GLU A 1 227 ? -39.155 6.186 46.260 1.00 71.12 227 GLU A CA 1
ATOM 1745 C C . GLU A 1 227 ? -38.753 4.710 46.378 1.00 71.12 227 GLU A C 1
ATOM 1747 O O . GLU A 1 227 ? -39.595 3.824 46.521 1.00 71.12 227 GLU A O 1
ATOM 1752 N N . ILE A 1 228 ? -37.446 4.433 46.354 1.00 70.19 228 ILE A N 1
ATOM 1753 C CA . ILE A 1 228 ? -36.912 3.075 46.499 1.00 70.19 228 ILE A CA 1
ATOM 1754 C C . ILE A 1 228 ? -37.150 2.558 47.926 1.00 70.19 228 ILE A C 1
ATOM 1756 O O . ILE A 1 228 ? -37.568 1.414 48.102 1.00 70.19 228 ILE A O 1
ATOM 1760 N N . ALA A 1 229 ? -36.937 3.398 48.944 1.00 67.44 229 ALA A N 1
ATOM 1761 C CA . ALA A 1 229 ? -37.169 3.047 50.345 1.00 67.44 229 ALA A CA 1
ATOM 1762 C C . ALA A 1 229 ? -38.652 2.765 50.641 1.00 67.44 229 ALA A C 1
ATOM 1764 O O . ALA A 1 229 ? -38.969 1.778 51.306 1.00 67.44 229 ALA A O 1
ATOM 1765 N N . THR A 1 230 ? -39.562 3.581 50.102 1.00 72.00 230 THR A N 1
ATOM 1766 C CA . THR A 1 230 ? -41.014 3.380 50.259 1.00 72.00 230 THR A CA 1
ATOM 1767 C C . THR A 1 230 ? -41.506 2.128 49.527 1.00 72.00 230 THR A C 1
ATOM 1769 O O . THR A 1 230 ? -42.257 1.348 50.106 1.00 72.00 230 THR A O 1
ATOM 1772 N N . ARG A 1 231 ? -41.029 1.848 48.305 1.00 73.62 231 ARG A N 1
ATOM 1773 C CA . ARG A 1 231 ? -41.361 0.600 47.583 1.00 73.62 231 ARG A CA 1
ATOM 1774 C C . ARG A 1 231 ? -40.812 -0.657 48.261 1.00 73.62 231 ARG A C 1
ATOM 1776 O O . ARG A 1 231 ? -41.506 -1.670 48.290 1.00 73.62 231 ARG A O 1
ATOM 1783 N N . ARG A 1 232 ? -39.610 -0.594 48.848 1.00 69.19 232 ARG A N 1
ATOM 1784 C CA . ARG A 1 232 ? -39.072 -1.684 49.685 1.00 69.19 232 ARG A CA 1
ATOM 1785 C C . ARG A 1 232 ? -39.935 -1.931 50.921 1.00 69.19 232 ARG A C 1
ATOM 1787 O O . ARG A 1 232 ? -40.192 -3.084 51.243 1.00 69.19 232 ARG A O 1
ATOM 1794 N N . ALA A 1 233 ? -40.406 -0.873 51.584 1.00 73.38 233 ALA A N 1
ATOM 1795 C CA . ALA A 1 233 ? -41.288 -0.999 52.746 1.00 73.38 233 ALA A CA 1
ATOM 1796 C C . ALA A 1 233 ? -42.640 -1.655 52.398 1.00 73.38 233 ALA A C 1
ATOM 1798 O O . ALA A 1 233 ? -43.242 -2.304 53.246 1.00 73.38 233 ALA A O 1
ATOM 1799 N N . LEU A 1 234 ? -43.081 -1.535 51.141 1.00 75.88 234 LEU A N 1
ATOM 1800 C CA . LEU A 1 234 ? -44.281 -2.184 50.602 1.00 75.88 234 LEU A CA 1
ATOM 1801 C C . LEU A 1 234 ? -44.042 -3.626 50.104 1.00 75.88 234 LEU A C 1
ATOM 1803 O O . LEU A 1 234 ? -44.967 -4.250 49.594 1.00 75.88 234 LEU A O 1
ATOM 1807 N N . GLY A 1 235 ? -42.822 -4.166 50.232 1.00 73.94 235 GLY A N 1
ATOM 1808 C CA . GLY A 1 235 ? -42.496 -5.546 49.852 1.00 73.94 235 GLY A CA 1
ATOM 1809 C C . GLY A 1 235 ? -42.238 -5.767 48.357 1.00 73.94 235 GLY A C 1
ATOM 1810 O O . GLY A 1 235 ? -42.223 -6.909 47.901 1.00 73.94 235 GLY A O 1
ATOM 1811 N N . VAL A 1 236 ? -42.024 -4.702 47.575 1.00 71.69 236 VAL A N 1
ATOM 1812 C CA . VAL A 1 236 ? -41.701 -4.834 46.146 1.00 71.69 236 VAL A CA 1
ATOM 1813 C C . VAL A 1 236 ? -40.309 -5.469 45.984 1.00 71.69 236 VAL A C 1
ATOM 1815 O O . VAL A 1 236 ? -39.347 -4.977 46.582 1.00 71.69 236 VAL A O 1
ATOM 1818 N N . PRO A 1 237 ? -40.159 -6.529 45.164 1.00 72.88 237 PRO A N 1
ATOM 1819 C CA . PRO A 1 237 ? -38.879 -7.202 44.971 1.00 72.88 237 PRO A CA 1
ATOM 1820 C C . PRO A 1 237 ? -37.844 -6.278 44.317 1.00 72.88 237 PRO A C 1
ATOM 1822 O O . PRO A 1 237 ? -38.115 -5.610 43.316 1.00 72.88 237 PRO A O 1
ATOM 1825 N N . GLU A 1 238 ? -36.622 -6.290 44.856 1.00 64.69 238 GLU A N 1
ATOM 1826 C CA . GLU A 1 238 ? -35.516 -5.397 44.469 1.00 64.69 238 GLU A CA 1
ATOM 1827 C C . GLU A 1 238 ? -35.184 -5.468 42.970 1.00 64.69 238 GLU A C 1
ATOM 1829 O O . GLU A 1 238 ? -34.836 -4.459 42.351 1.00 64.69 238 GLU A O 1
ATOM 1834 N N . GLY A 1 239 ? -35.389 -6.638 42.356 1.00 66.06 239 GLY A N 1
ATOM 1835 C CA . GLY A 1 239 ? -35.182 -6.858 40.926 1.00 66.06 239 GLY A CA 1
ATOM 1836 C C . GLY A 1 239 ? -36.063 -5.991 40.019 1.00 66.06 239 GLY A C 1
ATOM 1837 O O . GLY A 1 239 ? -35.597 -5.565 38.965 1.00 66.06 239 GLY A O 1
ATOM 1838 N N . GLN A 1 240 ? -37.297 -5.653 40.420 1.00 69.50 240 GLN A N 1
ATOM 1839 C CA . GLN A 1 240 ? -38.174 -4.796 39.604 1.00 69.50 240 GLN A CA 1
ATOM 1840 C C . GLN A 1 240 ? -37.704 -3.337 39.578 1.00 69.50 240 GLN A C 1
ATOM 1842 O O . GLN A 1 240 ? -37.866 -2.648 38.571 1.00 69.50 240 GLN A O 1
ATOM 1847 N N . VAL A 1 241 ? -37.086 -2.870 40.665 1.00 67.50 241 VAL A N 1
ATOM 1848 C CA . VAL A 1 241 ? -36.511 -1.523 40.740 1.00 67.50 241 VAL A CA 1
ATOM 1849 C C . VAL A 1 241 ? -35.249 -1.450 39.883 1.00 67.50 241 VAL A C 1
ATOM 1851 O O . VAL A 1 241 ? -35.115 -0.537 39.072 1.00 67.50 241 VAL A O 1
ATOM 1854 N N . VAL A 1 242 ? -34.367 -2.448 39.992 1.00 67.88 242 VAL A N 1
ATOM 1855 C CA . VAL A 1 242 ? -33.143 -2.547 39.180 1.00 67.88 242 VAL A CA 1
ATOM 1856 C C . VAL A 1 242 ? -33.461 -2.607 37.684 1.00 67.88 242 VAL A C 1
ATOM 1858 O O . VAL A 1 242 ? -32.837 -1.895 36.897 1.00 67.88 242 VAL A O 1
ATOM 1861 N N . LEU A 1 243 ? -34.468 -3.393 37.289 1.00 75.19 243 LEU A N 1
ATOM 1862 C CA . LEU A 1 243 ? -34.864 -3.549 35.888 1.00 75.19 243 LEU A CA 1
ATOM 1863 C C . LEU A 1 243 ? -35.275 -2.220 35.240 1.00 75.19 243 LEU A C 1
ATOM 1865 O O . LEU A 1 243 ? -34.969 -1.991 34.071 1.00 75.19 243 LEU A O 1
ATOM 1869 N N . LEU A 1 244 ? -35.929 -1.327 35.989 1.00 71.69 244 LEU A N 1
ATOM 1870 C CA . LEU A 1 244 ? -36.355 -0.023 35.481 1.00 71.69 244 LEU A CA 1
ATOM 1871 C C . LEU A 1 244 ? -35.151 0.847 35.079 1.00 71.69 244 LEU A C 1
ATOM 1873 O O . LEU A 1 244 ? -35.132 1.419 33.989 1.00 71.69 244 LEU A O 1
ATOM 1877 N N . PHE A 1 245 ? -34.128 0.901 35.937 1.00 70.56 245 PHE A N 1
ATOM 1878 C CA . PHE A 1 245 ? -32.914 1.684 35.691 1.00 70.56 245 PHE A CA 1
ATOM 1879 C C . PHE A 1 245 ? -32.041 1.064 34.601 1.00 70.56 245 PHE A C 1
ATOM 1881 O O . PHE A 1 245 ? -31.555 1.779 33.726 1.00 70.56 245 PHE A O 1
ATOM 1888 N N . VAL A 1 246 ? -31.902 -0.265 34.594 1.00 72.12 246 VAL A N 1
ATOM 1889 C CA . VAL A 1 246 ? -31.179 -0.984 33.535 1.00 72.12 246 VAL A CA 1
ATOM 1890 C C . VAL A 1 246 ? -31.851 -0.762 32.181 1.00 72.12 246 VAL A C 1
ATOM 1892 O O . VAL A 1 246 ? -31.166 -0.470 31.207 1.00 72.12 246 VAL A O 1
ATOM 1895 N N . ARG A 1 247 ? -33.187 -0.812 32.101 1.00 78.75 247 ARG A N 1
ATOM 1896 C CA . ARG A 1 247 ? -33.913 -0.568 30.844 1.00 78.75 247 ARG A CA 1
ATOM 1897 C C . ARG A 1 247 ? -33.722 0.859 30.334 1.00 78.75 247 ARG A C 1
ATOM 1899 O O . ARG A 1 247 ? -33.586 1.060 29.130 1.00 78.75 247 ARG A O 1
ATOM 1906 N N . GLN A 1 248 ? -33.686 1.839 31.233 1.00 77.62 248 GLN A N 1
ATOM 1907 C CA . GLN A 1 248 ? -33.423 3.229 30.866 1.00 77.62 248 GLN A CA 1
ATOM 1908 C C . GLN A 1 248 ? -31.984 3.423 30.359 1.00 77.62 248 GLN A C 1
ATOM 1910 O O . GLN A 1 248 ? -31.789 4.075 29.333 1.00 77.62 248 GLN A O 1
ATOM 1915 N N . ALA A 1 249 ? -30.997 2.804 31.013 1.00 72.12 249 ALA A N 1
ATOM 1916 C CA . ALA A 1 249 ? -29.605 2.829 30.565 1.00 72.12 249 ALA A CA 1
ATOM 1917 C C . ALA A 1 249 ? -29.417 2.113 29.215 1.00 72.12 249 ALA A C 1
ATOM 1919 O O . ALA A 1 249 ? -28.737 2.630 28.332 1.00 72.12 249 ALA A O 1
ATOM 1920 N N . LEU A 1 250 ? -30.075 0.965 29.018 1.00 78.00 250 LEU A N 1
ATOM 1921 C CA . LEU A 1 250 ? -30.063 0.232 27.749 1.00 78.00 250 LEU A CA 1
ATOM 1922 C C . LEU A 1 250 ? -30.691 1.040 26.610 1.00 78.00 250 LEU A C 1
ATOM 1924 O O . LEU A 1 250 ? -30.178 1.009 25.496 1.00 78.00 250 LEU A O 1
ATOM 1928 N N . TRP A 1 251 ? -31.765 1.790 26.874 1.00 81.81 251 TRP A N 1
ATOM 1929 C CA . TRP A 1 251 ? -32.369 2.666 25.868 1.00 81.81 251 TRP A CA 1
ATOM 1930 C C . TRP A 1 251 ? -31.422 3.796 25.447 1.00 81.81 251 TRP A C 1
ATOM 1932 O O . TRP A 1 251 ? -31.230 4.030 24.256 1.00 81.81 251 TRP A O 1
ATOM 1942 N N . GLN A 1 252 ? -30.777 4.461 26.410 1.00 78.06 252 GLN A N 1
ATOM 1943 C CA . GLN A 1 252 ? -29.782 5.501 26.123 1.00 78.06 252 GLN A CA 1
ATOM 1944 C C . GLN A 1 252 ? -28.574 4.943 25.356 1.00 78.06 252 GLN A C 1
ATOM 1946 O O . GLN A 1 252 ? -28.111 5.568 24.401 1.00 78.06 252 GLN A O 1
ATOM 1951 N N . LEU A 1 253 ? -28.110 3.745 25.726 1.00 79.12 253 LEU A N 1
ATOM 1952 C CA . LEU A 1 253 ? -27.044 3.031 25.026 1.00 79.12 253 LEU A CA 1
ATOM 1953 C C . LEU A 1 253 ? -27.435 2.706 23.581 1.00 79.12 253 LEU A C 1
ATOM 1955 O O . LEU A 1 253 ? -26.641 2.942 22.676 1.00 79.12 253 LEU A O 1
ATOM 1959 N N . ALA A 1 254 ? -28.648 2.192 23.358 1.00 83.19 254 ALA A N 1
ATOM 1960 C CA . ALA A 1 254 ? -29.130 1.831 22.029 1.00 83.19 254 ALA A CA 1
ATOM 1961 C C . ALA A 1 254 ? -29.171 3.048 21.097 1.00 83.19 254 ALA A C 1
ATOM 1963 O O . ALA A 1 254 ? -28.624 2.987 19.998 1.00 83.19 254 ALA A O 1
ATOM 1964 N N . VAL A 1 255 ? -29.733 4.171 21.562 1.00 87.62 255 VAL A N 1
ATOM 1965 C CA . VAL A 1 255 ? -29.782 5.424 20.790 1.00 87.62 255 VAL A CA 1
ATOM 1966 C C . VAL A 1 255 ? -28.369 5.921 20.471 1.00 87.62 255 VAL A C 1
ATOM 1968 O O . VAL A 1 255 ? -28.063 6.210 19.311 1.00 87.62 255 VAL A O 1
ATOM 1971 N N . GLY A 1 256 ? -27.483 5.955 21.471 1.00 83.69 256 GLY A N 1
ATOM 1972 C CA . GLY A 1 256 ? -26.090 6.364 21.288 1.00 83.69 256 GLY A CA 1
ATOM 1973 C C . GLY A 1 256 ? -25.334 5.484 20.289 1.00 83.69 256 GLY A C 1
ATOM 1974 O O . GLY A 1 256 ? -24.656 6.007 19.409 1.00 83.69 256 GLY A O 1
ATOM 1975 N N . LEU A 1 257 ? -25.500 4.160 20.368 1.00 84.38 257 LEU A N 1
ATOM 1976 C CA . LEU A 1 257 ? -24.898 3.209 19.430 1.00 84.38 257 LEU A CA 1
ATOM 1977 C C . LEU A 1 257 ? -25.415 3.403 18.010 1.00 84.38 257 LEU A C 1
ATOM 1979 O O . LEU A 1 257 ? -24.612 3.450 17.083 1.00 84.38 257 LEU A O 1
ATOM 1983 N N . THR A 1 258 ? -26.728 3.552 17.824 1.00 88.00 258 THR A N 1
ATOM 1984 C CA . THR A 1 258 ? -27.293 3.765 16.484 1.00 88.00 258 THR A CA 1
ATOM 1985 C C . THR A 1 258 ? -26.774 5.045 15.836 1.00 88.00 258 THR A C 1
ATOM 1987 O O . THR A 1 258 ? -26.378 5.018 14.672 1.00 88.00 258 THR A O 1
ATOM 1990 N N . LEU A 1 259 ? -26.696 6.146 16.590 1.00 88.75 259 LEU A N 1
ATOM 1991 C CA . LEU A 1 259 ? -26.156 7.409 16.086 1.00 88.75 259 LEU A CA 1
ATOM 1992 C C . LEU A 1 259 ? -24.647 7.324 15.833 1.00 88.75 259 LEU A C 1
ATOM 1994 O O . LEU A 1 259 ? -24.175 7.793 14.801 1.00 88.75 259 LEU A O 1
ATOM 1998 N N . GLY A 1 260 ? -23.896 6.697 16.742 1.00 84.62 260 GLY A N 1
ATOM 1999 C CA . GLY A 1 260 ? -22.449 6.532 16.618 1.00 84.62 260 GLY A CA 1
ATOM 2000 C C . GLY A 1 260 ? -22.056 5.668 15.422 1.00 84.62 260 GLY A C 1
ATOM 2001 O O . GLY A 1 260 ? -21.196 6.065 14.640 1.00 84.62 260 GLY A O 1
ATOM 2002 N N . ILE A 1 261 ? -22.724 4.525 15.233 1.00 84.69 261 ILE A N 1
ATOM 2003 C CA . ILE A 1 261 ? -22.520 3.659 14.064 1.00 84.69 261 ILE A CA 1
ATOM 2004 C C . ILE A 1 261 ? -22.903 4.415 12.790 1.00 84.69 261 ILE A C 1
ATOM 2006 O O . ILE A 1 261 ? -22.124 4.424 11.844 1.00 84.69 261 ILE A O 1
ATOM 2010 N N . GLY A 1 262 ? -24.047 5.107 12.770 1.00 87.12 262 GLY A N 1
ATOM 2011 C CA . GLY A 1 262 ? -24.467 5.905 11.615 1.00 87.12 262 GLY A CA 1
ATOM 2012 C C . GLY A 1 262 ? -23.443 6.976 11.222 1.00 87.12 262 GLY A C 1
ATOM 2013 O O . GLY A 1 262 ? -23.075 7.077 10.053 1.00 87.12 262 GLY A O 1
ATOM 2014 N N . ALA A 1 263 ? -22.926 7.726 12.197 1.00 85.69 263 ALA A N 1
ATOM 2015 C CA . ALA A 1 263 ? -21.892 8.734 11.970 1.00 85.69 263 ALA A CA 1
ATOM 2016 C C . ALA A 1 263 ? -20.567 8.116 11.493 1.00 85.69 263 ALA A C 1
ATOM 2018 O O . ALA A 1 263 ? -19.936 8.652 10.583 1.00 85.69 263 ALA A O 1
ATOM 2019 N N . ALA A 1 264 ? -20.163 6.976 12.063 1.00 81.81 264 ALA A N 1
ATOM 2020 C CA . ALA A 1 264 ? -18.956 6.262 11.655 1.00 81.81 264 ALA A CA 1
ATOM 2021 C C . ALA A 1 264 ? -19.056 5.752 10.210 1.00 81.81 264 ALA A C 1
ATOM 2023 O O . ALA A 1 264 ? -18.127 5.947 9.427 1.00 81.81 264 ALA A O 1
ATOM 2024 N N . LEU A 1 265 ? -20.196 5.158 9.837 1.00 81.69 265 LEU A N 1
ATOM 2025 C CA . LEU A 1 265 ? -20.459 4.714 8.469 1.00 81.69 265 LEU A CA 1
ATOM 2026 C C . LEU A 1 265 ? -20.420 5.898 7.498 1.00 81.69 265 LEU A C 1
ATOM 2028 O O . LEU A 1 265 ? -19.726 5.827 6.485 1.00 81.69 265 LEU A O 1
ATOM 2032 N N . TRP A 1 266 ? -21.092 7.002 7.834 1.00 83.88 266 TRP A N 1
ATOM 2033 C CA . TRP A 1 266 ? -21.111 8.208 7.006 1.00 83.88 266 TRP A CA 1
ATOM 2034 C C . TRP A 1 266 ? -19.707 8.784 6.790 1.00 83.88 266 TRP A C 1
ATOM 2036 O O . TRP A 1 266 ? -19.302 9.010 5.652 1.00 83.88 266 TRP A O 1
ATOM 2046 N N . LEU A 1 267 ? -18.922 8.940 7.860 1.00 81.00 267 LEU A N 1
ATOM 2047 C CA . LEU A 1 267 ? -17.557 9.455 7.762 1.00 81.00 267 LEU A CA 1
ATOM 2048 C C . LEU A 1 267 ? -16.648 8.499 6.975 1.00 81.00 267 LEU A C 1
ATOM 2050 O O . LEU A 1 267 ? -15.841 8.940 6.160 1.00 81.00 267 LEU A O 1
ATOM 2054 N N . SER A 1 268 ? -16.813 7.186 7.168 1.00 75.75 268 SER A N 1
ATOM 2055 C CA . SER A 1 268 ? -16.055 6.182 6.418 1.00 75.75 268 SER A CA 1
ATOM 2056 C C . SER A 1 268 ? -16.385 6.190 4.925 1.00 75.75 268 SER A C 1
ATOM 2058 O O . SER A 1 268 ? -15.475 6.067 4.113 1.00 75.75 268 SER A O 1
ATOM 2060 N N . ALA A 1 269 ? -17.648 6.413 4.548 1.00 75.81 269 ALA A N 1
ATOM 2061 C CA . ALA A 1 269 ? -18.061 6.509 3.151 1.00 75.81 269 ALA A CA 1
ATOM 2062 C C . ALA A 1 269 ? -17.444 7.733 2.457 1.00 75.81 269 ALA A C 1
ATOM 2064 O O . ALA A 1 269 ? -17.005 7.629 1.314 1.00 75.81 269 ALA A O 1
ATOM 2065 N N . GLN A 1 270 ? -17.332 8.863 3.164 1.00 76.81 270 GLN A N 1
ATOM 2066 C CA . GLN A 1 270 ? -16.662 10.060 2.645 1.00 76.81 270 GLN A CA 1
ATOM 2067 C C . GLN A 1 270 ? -15.152 9.847 2.437 1.00 76.81 270 GLN A C 1
ATOM 2069 O O . GLN A 1 270 ? -14.568 10.444 1.537 1.00 76.81 270 GLN A O 1
ATOM 2074 N N . LEU A 1 271 ? -14.522 8.990 3.247 1.00 67.69 271 LEU A N 1
ATOM 2075 C CA . LEU A 1 271 ? -13.089 8.680 3.164 1.00 67.69 271 LEU A CA 1
ATOM 2076 C C . LEU A 1 271 ? -12.769 7.521 2.204 1.00 67.69 271 LEU A C 1
ATOM 2078 O O . LEU A 1 271 ? -11.651 7.439 1.697 1.00 67.69 271 LEU A O 1
ATOM 2082 N N . ALA A 1 272 ? -13.736 6.646 1.912 1.00 61.50 272 ALA A N 1
ATOM 2083 C CA . ALA A 1 272 ? -13.556 5.476 1.049 1.00 61.50 272 ALA A CA 1
ATOM 2084 C C . ALA A 1 272 ? -13.146 5.835 -0.391 1.00 61.50 272 ALA A C 1
ATOM 2086 O O . ALA A 1 272 ? -12.474 5.048 -1.050 1.00 61.50 272 ALA A O 1
ATOM 2087 N N . GLY A 1 273 ? -13.487 7.038 -0.869 1.00 54.44 273 GLY A N 1
ATOM 2088 C CA . GLY A 1 273 ? -13.034 7.532 -2.174 1.00 54.44 273 GLY A CA 1
ATOM 2089 C C . GLY A 1 273 ? -11.519 7.770 -2.265 1.00 54.44 273 GLY A C 1
ATOM 2090 O O . GLY A 1 273 ? -10.975 7.763 -3.365 1.00 54.44 273 GLY A O 1
ATOM 2091 N N . ALA A 1 274 ? -10.837 7.943 -1.127 1.00 53.78 274 ALA A N 1
ATOM 2092 C CA . ALA A 1 274 ? -9.408 8.255 -1.054 1.00 53.78 274 ALA A CA 1
ATOM 2093 C C . ALA A 1 274 ? -8.541 7.094 -0.529 1.00 53.78 274 ALA A C 1
ATOM 2095 O O . ALA A 1 274 ? -7.317 7.190 -0.557 1.00 53.78 274 ALA A O 1
ATOM 2096 N N . MET A 1 275 ? -9.138 6.002 -0.031 1.00 54.16 275 MET A N 1
ATOM 2097 C CA . MET A 1 275 ? -8.400 4.937 0.659 1.00 54.16 275 MET A CA 1
ATOM 2098 C C . MET A 1 275 ? -8.853 3.541 0.213 1.00 54.16 275 MET A C 1
ATOM 2100 O O . MET A 1 275 ? -10.019 3.182 0.353 1.00 54.16 275 MET A O 1
ATOM 2104 N N . ASN A 1 276 ? -7.908 2.712 -0.246 1.00 54.50 276 ASN A N 1
ATOM 2105 C CA . ASN A 1 276 ? -8.111 1.265 -0.387 1.00 54.50 276 ASN A CA 1
ATOM 2106 C C . ASN A 1 276 ? -8.093 0.625 1.011 1.00 54.50 276 ASN A C 1
ATOM 2108 O O . ASN A 1 276 ? -7.037 0.261 1.526 1.00 54.50 276 ASN A O 1
ATOM 2112 N N . ILE A 1 277 ? -9.257 0.543 1.654 1.00 58.12 277 ILE A N 1
ATOM 2113 C CA . ILE A 1 277 ? -9.412 -0.099 2.963 1.00 58.12 277 ILE A CA 1
ATOM 2114 C C . ILE A 1 277 ? -9.711 -1.586 2.751 1.00 58.12 277 ILE A C 1
ATOM 2116 O O . ILE A 1 277 ? -10.657 -1.932 2.044 1.00 58.12 277 ILE A O 1
ATOM 2120 N N . ASP A 1 278 ? -8.943 -2.464 3.402 1.00 62.09 278 ASP A N 1
ATOM 2121 C CA . ASP A 1 278 ? -9.219 -3.902 3.408 1.00 62.09 278 ASP A CA 1
ATOM 2122 C C . ASP A 1 278 ? -10.610 -4.189 4.011 1.00 62.09 278 ASP A C 1
ATOM 2124 O O . ASP A 1 278 ? -10.844 -3.873 5.188 1.00 62.09 278 ASP A O 1
ATOM 2128 N N . PRO A 1 279 ? -11.527 -4.850 3.271 1.00 61.78 279 PRO A N 1
ATOM 2129 C CA . PRO A 1 279 ? -12.900 -5.090 3.723 1.00 61.78 279 PRO A CA 1
ATOM 2130 C C . PRO A 1 279 ? -12.979 -5.847 5.052 1.00 61.78 279 PRO A C 1
ATOM 2132 O O . PRO A 1 279 ? -13.869 -5.611 5.865 1.00 61.78 279 PRO A O 1
ATOM 2135 N N . ASN A 1 280 ? -12.021 -6.743 5.302 1.00 67.81 280 ASN A N 1
ATOM 2136 C CA . ASN A 1 280 ? -12.024 -7.589 6.491 1.00 67.81 280 ASN A CA 1
ATOM 2137 C C . ASN A 1 280 ? -11.687 -6.791 7.766 1.00 67.81 280 ASN A C 1
ATOM 2139 O O . ASN A 1 280 ? -12.333 -6.968 8.796 1.00 67.81 280 ASN A O 1
ATOM 2143 N N . SER A 1 281 ? -10.724 -5.864 7.690 1.00 68.00 281 SER A N 1
ATOM 2144 C CA . SER A 1 281 ? -10.362 -4.982 8.814 1.00 68.00 281 SER A CA 1
ATOM 2145 C C . SER A 1 281 ? -11.521 -4.069 9.216 1.00 68.00 281 SER A C 1
ATOM 2147 O O . SER A 1 281 ? -11.758 -3.842 10.403 1.00 68.00 281 SER A O 1
ATOM 2149 N N . TYR A 1 282 ? -12.286 -3.593 8.231 1.00 68.88 282 TYR A N 1
ATOM 2150 C CA . TYR A 1 282 ? -13.463 -2.760 8.461 1.00 68.88 282 TYR A CA 1
ATOM 2151 C C . TYR A 1 282 ? -14.556 -3.499 9.245 1.00 68.88 282 TYR A C 1
ATOM 2153 O O . TYR A 1 282 ? -15.097 -2.962 10.211 1.00 68.88 282 TYR A O 1
ATOM 2161 N N . VAL A 1 283 ? -14.833 -4.757 8.887 1.00 72.69 283 VAL A N 1
ATOM 2162 C CA . VAL A 1 283 ? -15.833 -5.591 9.576 1.00 72.69 283 VAL A CA 1
ATOM 2163 C C . VAL A 1 283 ? -15.440 -5.844 11.034 1.00 72.69 283 VAL A C 1
ATOM 2165 O O . VAL A 1 283 ? -16.273 -5.687 11.930 1.00 72.69 283 VAL A O 1
ATOM 2168 N N . TRP A 1 284 ? -14.170 -6.170 11.301 1.00 75.44 284 TRP A N 1
ATOM 2169 C CA . TRP A 1 284 ? -13.682 -6.370 12.670 1.00 75.44 284 TRP A CA 1
ATOM 2170 C C . TRP A 1 284 ? -13.751 -5.096 13.514 1.00 75.44 284 TRP A C 1
ATOM 2172 O O . TRP A 1 284 ? -14.127 -5.171 14.683 1.00 75.44 284 TRP A O 1
ATOM 2182 N N . ALA A 1 285 ? -13.449 -3.928 12.944 1.00 72.56 285 ALA A N 1
ATOM 2183 C CA . ALA A 1 285 ? -13.578 -2.655 13.651 1.00 72.56 285 ALA A CA 1
ATOM 2184 C C . ALA A 1 285 ? -15.048 -2.316 13.958 1.00 72.56 285 ALA A C 1
ATOM 2186 O O . ALA A 1 285 ? -15.375 -1.937 15.086 1.00 72.56 285 ALA A O 1
ATOM 2187 N N . LEU A 1 286 ? -15.943 -2.513 12.983 1.00 72.94 286 LEU A N 1
ATOM 2188 C CA . LEU A 1 286 ? -17.368 -2.199 13.103 1.00 72.94 286 LEU A CA 1
ATOM 2189 C C . LEU A 1 286 ? -18.100 -3.119 14.091 1.00 72.94 286 LEU A C 1
ATOM 2191 O O . LEU A 1 286 ? -19.070 -2.693 14.703 1.00 72.94 286 LEU A O 1
ATOM 2195 N N . LEU A 1 287 ? -17.646 -4.360 14.276 1.00 77.00 287 LEU A N 1
ATOM 2196 C CA . LEU A 1 287 ? -18.210 -5.280 15.273 1.00 77.00 287 LEU A CA 1
ATOM 2197 C C . LEU A 1 287 ? -17.492 -5.193 16.625 1.00 77.00 287 LEU A C 1
ATOM 2199 O O . LEU A 1 287 ? -18.135 -5.200 17.677 1.00 77.00 287 LEU A O 1
ATOM 2203 N N . GLY A 1 288 ? -16.164 -5.090 16.607 1.00 78.81 288 GLY A N 1
ATOM 2204 C CA . GLY A 1 288 ? -15.330 -5.117 17.805 1.00 78.81 288 GLY A CA 1
ATOM 2205 C C . GLY A 1 288 ? -15.508 -3.885 18.688 1.00 78.81 288 GLY A C 1
ATOM 2206 O O . GLY A 1 288 ? -15.667 -4.023 19.901 1.00 78.81 288 GLY A O 1
ATOM 2207 N N . ILE A 1 289 ? -15.536 -2.684 18.095 1.00 76.31 289 ILE A N 1
ATOM 2208 C CA . ILE A 1 289 ? -15.631 -1.430 18.857 1.00 76.31 289 ILE A CA 1
ATOM 2209 C C . ILE A 1 289 ? -16.994 -1.313 19.561 1.00 76.31 289 ILE A C 1
ATOM 2211 O O . ILE A 1 289 ? -17.002 -1.131 20.780 1.00 76.31 289 ILE A O 1
ATOM 2215 N N . PRO A 1 290 ? -18.151 -1.485 18.887 1.00 76.50 290 PRO A N 1
ATOM 2216 C CA . PRO A 1 290 ? -19.447 -1.458 19.564 1.00 76.50 290 PRO A CA 1
ATOM 2217 C C . PRO A 1 290 ? -19.582 -2.536 20.636 1.00 76.50 290 PRO A C 1
ATOM 2219 O O . PRO A 1 290 ? -20.093 -2.250 21.717 1.00 76.50 290 PRO A O 1
ATOM 2222 N N . GLY A 1 291 ? -19.080 -3.750 20.379 1.00 82.00 291 GLY A N 1
ATOM 2223 C CA . GLY A 1 291 ? -19.079 -4.828 21.370 1.00 82.00 291 GLY A CA 1
ATOM 2224 C C . GLY A 1 291 ? -18.322 -4.442 22.643 1.00 82.00 291 GLY A C 1
ATOM 2225 O O . GLY A 1 291 ? -18.826 -4.624 23.752 1.00 82.00 291 GLY A O 1
ATOM 2226 N N . PHE A 1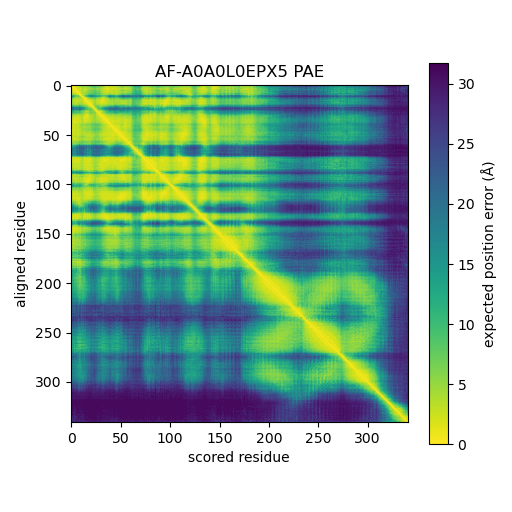 292 ? -17.151 -3.824 22.493 1.00 79.94 292 PHE A N 1
ATOM 2227 C CA . PHE A 1 292 ? -16.360 -3.337 23.621 1.00 79.94 292 PHE A CA 1
ATOM 2228 C C . PHE A 1 292 ? -17.064 -2.209 24.394 1.00 79.94 292 PHE A C 1
ATOM 2230 O O . PHE A 1 292 ? -17.087 -2.225 25.627 1.00 79.94 292 PHE A O 1
ATOM 2237 N N . ILE A 1 293 ? -17.704 -1.269 23.689 1.00 77.00 293 ILE A N 1
ATOM 2238 C CA . ILE A 1 293 ? -18.498 -0.188 24.299 1.00 77.00 293 ILE A CA 1
ATOM 2239 C C . ILE A 1 293 ? -19.653 -0.764 25.127 1.00 77.00 293 ILE A C 1
ATOM 2241 O O . ILE A 1 293 ? -19.870 -0.333 26.261 1.00 77.00 293 ILE A O 1
ATOM 2245 N N . VAL A 1 294 ? -20.371 -1.760 24.598 1.00 78.88 294 VAL A N 1
ATOM 2246 C CA . VAL A 1 294 ? -21.472 -2.427 25.310 1.00 78.88 294 VAL A CA 1
ATOM 2247 C C . VAL A 1 294 ? -20.977 -3.053 26.614 1.00 78.88 294 VAL A C 1
ATOM 2249 O O . VAL A 1 294 ? -21.593 -2.843 27.659 1.00 78.88 294 VAL A O 1
ATOM 2252 N N . ILE A 1 295 ? -19.846 -3.766 26.582 1.00 81.12 295 ILE A N 1
ATOM 2253 C CA . ILE A 1 295 ? -19.248 -4.377 27.779 1.00 81.12 295 ILE A CA 1
ATOM 2254 C C . ILE A 1 295 ? -18.895 -3.305 28.820 1.00 81.12 295 ILE A C 1
ATOM 2256 O O . ILE A 1 295 ? -19.236 -3.454 29.995 1.00 81.12 295 ILE A O 1
ATOM 2260 N N . LEU A 1 296 ? -18.266 -2.204 28.401 1.00 77.00 296 LEU A N 1
ATOM 2261 C CA . LEU A 1 296 ? -17.889 -1.108 29.297 1.00 77.00 296 LEU A CA 1
ATOM 2262 C C . LEU A 1 296 ? -19.097 -0.430 29.949 1.00 77.00 296 LEU A C 1
ATOM 2264 O O . LEU A 1 296 ? -19.086 -0.187 31.156 1.00 77.00 296 LEU A O 1
ATOM 2268 N N . VAL A 1 297 ? -20.153 -0.152 29.181 1.00 71.50 297 VAL A N 1
ATOM 2269 C CA . VAL A 1 297 ? -21.367 0.488 29.709 1.00 71.50 297 VAL A CA 1
ATOM 2270 C C . VAL A 1 297 ? -22.130 -0.455 30.641 1.00 71.50 297 VAL A C 1
ATOM 2272 O O . VAL A 1 297 ? -22.621 -0.022 31.685 1.00 71.50 297 VAL A O 1
ATOM 2275 N N . LEU A 1 298 ? -22.187 -1.753 30.334 1.00 75.06 298 LEU A N 1
ATOM 2276 C CA . LEU A 1 298 ? -22.760 -2.753 31.241 1.00 75.06 298 LEU A CA 1
ATOM 2277 C C . LEU A 1 298 ? -21.989 -2.815 32.564 1.00 75.06 298 LEU A C 1
ATOM 2279 O O . LEU A 1 298 ? -22.598 -2.763 33.630 1.00 75.06 298 LEU A O 1
ATOM 2283 N N . LEU A 1 299 ? -20.655 -2.844 32.521 1.00 75.75 299 LEU A N 1
ATOM 2284 C CA . LEU A 1 299 ? -19.834 -2.807 33.734 1.00 75.75 299 LEU A CA 1
ATOM 2285 C C . LEU A 1 299 ? -20.079 -1.523 34.541 1.00 75.75 299 LEU A C 1
ATOM 2287 O O . LEU A 1 299 ? -20.332 -1.594 35.745 1.00 75.75 299 LEU A O 1
ATOM 2291 N N . ALA A 1 300 ? -20.081 -0.361 33.882 1.00 68.06 300 ALA A N 1
ATOM 2292 C CA . ALA A 1 300 ? -20.305 0.934 34.522 1.00 68.06 300 ALA A CA 1
ATOM 2293 C C . ALA A 1 300 ? -21.706 1.072 35.145 1.00 68.06 300 ALA A C 1
ATOM 2295 O O . ALA A 1 300 ? -21.863 1.767 36.144 1.00 68.06 300 ALA A O 1
ATOM 2296 N N . THR A 1 301 ? -22.726 0.408 34.598 1.00 67.94 301 THR A N 1
ATOM 2297 C CA . THR A 1 301 ? -24.109 0.480 35.105 1.00 67.94 301 THR A CA 1
ATOM 2298 C C . THR A 1 301 ? -24.409 -0.559 36.189 1.00 67.94 301 THR A C 1
ATOM 2300 O O . THR A 1 301 ? -25.135 -0.256 37.137 1.00 67.94 301 THR A O 1
ATOM 2303 N N . LEU A 1 302 ? -23.815 -1.755 36.124 1.00 68.94 302 LEU A N 1
ATOM 2304 C CA . LEU A 1 302 ? -24.032 -2.828 37.106 1.00 68.94 302 LEU A CA 1
ATOM 2305 C C . LEU A 1 302 ? -23.256 -2.614 38.421 1.00 68.94 302 LEU A C 1
ATOM 2307 O O . LEU A 1 302 ? -23.725 -3.003 39.497 1.00 68.94 302 LEU A O 1
ATOM 2311 N N . LEU A 1 303 ? -22.097 -1.952 38.370 1.00 67.75 303 LEU A N 1
ATOM 2312 C CA . LEU A 1 303 ? -21.277 -1.617 39.545 1.00 67.75 303 LEU A CA 1
ATOM 2313 C C . LEU A 1 303 ? -21.985 -0.731 40.598 1.00 67.75 303 LEU A C 1
ATOM 2315 O O . LEU A 1 303 ? -21.974 -1.088 41.778 1.00 67.75 303 LEU A O 1
ATOM 2319 N N . PRO A 1 304 ? -22.612 0.409 40.251 1.00 59.66 304 PRO A N 1
ATOM 2320 C CA . PRO A 1 304 ? -23.301 1.248 41.235 1.00 59.66 304 PRO A CA 1
ATOM 2321 C C . PRO A 1 304 ? -24.559 0.574 41.795 1.00 59.66 304 PRO A C 1
ATOM 2323 O O . PRO A 1 304 ? -24.841 0.706 42.987 1.00 59.66 304 PRO A O 1
ATOM 2326 N N . VAL A 1 305 ? -25.282 -0.185 40.964 1.00 59.44 305 VAL A N 1
ATOM 2327 C CA . VAL A 1 305 ? -26.482 -0.926 41.378 1.00 59.44 305 VAL A CA 1
ATOM 2328 C C . VAL A 1 305 ? -26.134 -1.980 42.428 1.00 59.44 305 VAL A C 1
ATOM 2330 O O . VAL A 1 305 ? -26.742 -2.012 43.495 1.00 59.44 305 VAL A O 1
ATOM 2333 N N . SER A 1 306 ? -25.112 -2.798 42.172 1.00 58.97 306 SER A N 1
ATOM 2334 C CA . SER A 1 306 ? -24.667 -3.832 43.117 1.00 58.97 306 SER A CA 1
ATOM 2335 C C . SER A 1 306 ? -24.139 -3.246 44.432 1.00 58.97 306 SER A C 1
ATOM 2337 O O . SER A 1 306 ? -24.451 -3.773 45.500 1.00 58.97 306 SER A O 1
ATOM 2339 N N . ARG A 1 307 ? -23.418 -2.116 44.388 1.00 59.06 307 ARG A N 1
ATOM 2340 C CA . ARG A 1 307 ? -22.938 -1.420 45.597 1.00 59.06 307 ARG A CA 1
ATOM 2341 C C . ARG A 1 307 ? -24.063 -0.873 46.479 1.00 59.06 307 ARG A C 1
ATOM 2343 O O . ARG A 1 307 ? -23.932 -0.914 47.697 1.00 59.06 307 ARG A O 1
ATOM 2350 N N . GLN A 1 308 ? -25.159 -0.368 45.910 1.00 53.22 308 GLN A N 1
ATOM 2351 C CA . GLN A 1 308 ? -26.264 0.177 46.714 1.00 53.22 308 GLN A CA 1
ATOM 2352 C C . GLN A 1 308 ? -27.192 -0.894 47.299 1.00 53.22 308 GLN A C 1
ATOM 2354 O O . GLN A 1 308 ? -27.790 -0.669 48.351 1.00 53.22 308 GLN A O 1
ATOM 2359 N N . LEU A 1 309 ? -27.284 -2.073 46.677 1.00 54.31 309 LEU A N 1
ATOM 2360 C CA . LEU A 1 309 ? -28.053 -3.197 47.226 1.00 54.31 309 LEU A CA 1
ATOM 2361 C C . LEU A 1 309 ? -27.442 -3.756 48.523 1.00 54.31 309 LEU A C 1
ATOM 2363 O O . LEU A 1 309 ? -28.165 -4.311 49.342 1.00 54.31 309 LEU A O 1
ATOM 2367 N N . GLN A 1 310 ? -26.141 -3.552 48.751 1.00 54.84 310 GLN A N 1
ATOM 2368 C CA . GLN A 1 310 ? -25.446 -4.000 49.964 1.00 54.84 310 GLN A CA 1
ATOM 2369 C C . GLN A 1 310 ? -25.624 -3.063 51.173 1.00 54.84 310 GLN A C 1
ATOM 2371 O O . GLN A 1 310 ? -25.217 -3.417 52.279 1.00 54.84 310 GLN A O 1
ATOM 2376 N N . VAL A 1 311 ? -26.214 -1.871 51.005 1.00 52.78 311 VAL A N 1
ATOM 2377 C CA . VAL A 1 311 ? -26.407 -0.921 52.112 1.00 52.78 311 VAL A CA 1
ATOM 2378 C C . VAL A 1 311 ? -27.744 -1.208 52.819 1.00 52.78 311 VAL A C 1
ATOM 2380 O O . VAL A 1 311 ? -28.796 -1.091 52.186 1.00 52.78 311 VAL A O 1
ATOM 2383 N N . PRO A 1 312 ? -27.753 -1.548 54.127 1.00 42.59 312 PRO A N 1
ATOM 2384 C CA . PRO A 1 312 ? -28.983 -1.873 54.846 1.00 42.59 312 PRO A CA 1
ATOM 2385 C C . PRO A 1 312 ? -29.973 -0.688 54.893 1.00 42.59 312 PRO A C 1
ATOM 2387 O O . PRO A 1 312 ? -29.566 0.436 55.212 1.00 42.59 312 PRO A O 1
ATOM 2390 N N . PRO A 1 313 ? -31.284 -0.916 54.663 1.00 48.12 313 PRO A N 1
ATOM 2391 C CA . PRO A 1 313 ? -32.307 0.136 54.536 1.00 48.12 313 PRO A CA 1
ATOM 2392 C C . PRO A 1 313 ? -32.499 0.988 55.802 1.00 48.12 313 PRO A C 1
ATOM 2394 O O . PRO A 1 313 ? -32.928 2.140 55.728 1.00 48.12 313 PRO A O 1
ATOM 2397 N N . LEU A 1 314 ? -32.122 0.460 56.967 1.00 51.16 314 LEU A N 1
ATOM 2398 C CA . LEU A 1 314 ? -32.295 1.119 58.264 1.00 51.16 314 LEU A CA 1
ATOM 2399 C C . LEU A 1 314 ? -31.435 2.383 58.440 1.00 51.16 314 LEU A C 1
ATOM 2401 O O . LEU A 1 314 ? -31.745 3.215 59.289 1.00 51.16 314 LEU A O 1
ATOM 2405 N N . ARG A 1 315 ? -30.392 2.591 57.621 1.00 49.97 315 ARG A N 1
ATOM 2406 C CA . ARG A 1 315 ? -29.510 3.767 57.751 1.00 49.97 315 ARG A CA 1
ATOM 2407 C C . ARG A 1 315 ? -30.122 5.067 57.211 1.00 49.97 315 ARG A C 1
ATOM 2409 O O . ARG A 1 315 ? -29.679 6.143 57.603 1.00 49.97 315 ARG A O 1
ATOM 2416 N N . HIS A 1 316 ? -31.135 4.989 56.343 1.00 44.72 316 HIS A N 1
ATOM 2417 C CA . HIS A 1 316 ? -31.766 6.168 55.731 1.00 44.72 316 HIS A CA 1
ATOM 2418 C C . HIS A 1 316 ? -32.996 6.687 56.491 1.00 44.72 316 HIS A C 1
ATOM 2420 O O . HIS A 1 316 ? -33.299 7.874 56.398 1.00 44.72 316 HIS A O 1
ATOM 2426 N N . LEU A 1 317 ? -33.658 5.848 57.294 1.00 43.81 317 LEU A N 1
ATOM 2427 C CA . LEU A 1 317 ? -34.818 6.254 58.103 1.00 43.81 317 LEU A CA 1
ATOM 2428 C C . LEU A 1 317 ? -34.434 6.960 59.419 1.00 43.81 317 LEU A C 1
ATOM 2430 O O . LEU A 1 317 ? -35.246 7.687 59.975 1.00 43.81 317 LEU A O 1
ATOM 2434 N N . GLY A 1 318 ? -33.189 6.826 59.889 1.00 42.69 318 GLY A N 1
ATOM 2435 C CA . GLY A 1 318 ? -32.715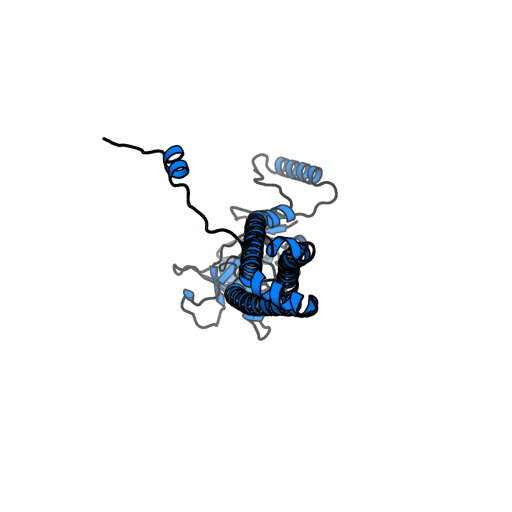 7.452 61.135 1.00 42.69 318 GLY A CA 1
ATOM 2436 C C . GLY A 1 318 ? -32.288 8.924 61.033 1.00 42.69 318 GLY A C 1
ATOM 2437 O O . GLY A 1 318 ? -31.719 9.451 61.983 1.00 42.69 318 GLY A O 1
ATOM 2438 N N . ARG A 1 319 ? -32.490 9.594 59.887 1.00 44.25 319 ARG A N 1
ATOM 2439 C CA . ARG A 1 319 ? -32.021 10.979 59.650 1.00 44.25 319 ARG A CA 1
ATOM 2440 C C . ARG A 1 319 ? -33.131 12.026 59.523 1.00 44.25 319 ARG A C 1
ATOM 2442 O O . ARG A 1 319 ? -32.854 13.144 59.098 1.00 44.25 319 ARG A O 1
ATOM 2449 N N . VAL A 1 320 ? -34.361 11.694 59.915 1.00 47.16 320 VAL A N 1
ATOM 2450 C CA . VAL A 1 320 ? -35.485 12.641 59.946 1.00 47.16 320 VAL A CA 1
ATOM 2451 C C . VAL A 1 320 ? -35.942 12.856 61.388 1.00 47.16 320 VAL A C 1
ATOM 2453 O O . VAL A 1 320 ? -36.914 12.259 61.826 1.00 47.16 320 VAL A O 1
ATOM 2456 N N . SER A 1 321 ? -35.235 13.721 62.119 1.00 48.66 321 SER A N 1
ATOM 2457 C CA . SER A 1 321 ? -35.805 14.486 63.241 1.00 48.66 321 SER A CA 1
ATOM 2458 C C . SER A 1 321 ? -34.797 15.523 63.748 1.00 48.66 321 SER A C 1
ATOM 2460 O O . SER A 1 321 ? -33.899 15.199 64.523 1.00 48.66 321 SER A O 1
ATOM 2462 N N . GLY A 1 322 ? -34.954 16.773 63.302 1.00 40.88 322 GLY A N 1
ATOM 2463 C CA . GLY A 1 322 ? -34.301 17.948 63.887 1.00 40.88 322 GLY A CA 1
ATOM 2464 C C . GLY A 1 322 ? -34.095 19.084 62.873 1.00 40.88 322 GLY A C 1
ATOM 2465 O O . GLY A 1 322 ? -33.387 18.866 61.887 1.00 40.88 322 GLY A O 1
ATOM 2466 N N . PRO A 1 323 ? -34.683 20.284 63.058 1.00 43.59 323 PRO A N 1
ATOM 2467 C CA . PRO A 1 323 ? -34.401 21.425 62.191 1.00 43.59 323 PRO A CA 1
ATOM 2468 C C . PRO A 1 323 ? -32.921 21.814 62.316 1.00 43.59 323 PRO A C 1
ATOM 2470 O O . PRO A 1 323 ? -32.408 22.005 63.416 1.00 43.59 323 PRO A O 1
ATOM 2473 N N . ARG A 1 324 ? -32.225 21.920 61.176 1.00 44.16 324 ARG A N 1
ATOM 2474 C CA . ARG A 1 324 ? -30.854 22.444 61.104 1.00 44.16 324 ARG A CA 1
ATOM 2475 C C . ARG A 1 324 ? -30.858 23.909 61.543 1.00 44.16 324 ARG A C 1
ATOM 2477 O O . ARG A 1 324 ? -31.183 24.785 60.747 1.00 44.16 324 ARG A O 1
ATOM 2484 N N . GLN A 1 325 ? -30.466 24.173 62.785 1.00 45.16 325 GLN A N 1
ATOM 2485 C CA . GLN A 1 325 ? -29.902 25.468 63.148 1.00 45.16 325 GLN A CA 1
ATOM 2486 C C . GLN A 1 325 ? -28.556 25.574 62.427 1.00 45.16 325 GLN A C 1
ATOM 2488 O O . GLN A 1 325 ? -27.625 24.822 62.706 1.00 45.16 325 GLN A O 1
ATOM 2493 N N . VAL A 1 326 ? -28.494 26.439 61.419 1.00 51.03 326 VAL A N 1
ATOM 2494 C CA . VAL A 1 326 ? -27.243 26.796 60.753 1.00 51.03 326 VAL A CA 1
ATOM 2495 C C . VAL A 1 326 ? -26.499 27.720 61.709 1.00 51.03 326 VAL A C 1
ATOM 2497 O O . VAL A 1 326 ? -26.919 28.856 61.922 1.00 51.03 326 VAL A O 1
ATOM 2500 N N . ASP A 1 327 ? -25.436 27.214 62.329 1.00 52.25 327 ASP A N 1
ATOM 2501 C CA . ASP A 1 327 ? -24.549 28.021 63.159 1.00 52.25 327 ASP A CA 1
ATOM 2502 C C . ASP A 1 327 ? -23.680 28.898 62.245 1.00 52.25 327 ASP A C 1
ATOM 2504 O O . ASP A 1 327 ? -22.774 28.432 61.553 1.00 52.25 327 ASP A O 1
ATOM 2508 N N . MET A 1 328 ? -24.025 30.183 62.182 1.00 51.41 328 MET A N 1
ATOM 2509 C CA . MET A 1 328 ? -23.410 31.167 61.289 1.00 51.41 328 MET A CA 1
ATOM 2510 C C . MET A 1 328 ? -21.981 31.548 61.723 1.00 51.41 328 MET A C 1
ATOM 2512 O O . MET A 1 328 ? -21.269 32.225 60.982 1.00 51.41 328 MET A O 1
ATOM 2516 N N . SER A 1 329 ? -21.542 31.099 62.905 1.00 56.38 329 SER A N 1
ATOM 2517 C CA . SER A 1 329 ? -20.218 31.399 63.461 1.00 56.38 329 SER A CA 1
ATOM 2518 C C . SER A 1 329 ? -19.073 30.616 62.799 1.00 56.38 329 SER A C 1
ATOM 2520 O O . SER A 1 329 ? -17.940 31.103 62.768 1.00 56.38 329 SER A O 1
ATOM 2522 N N . ASP A 1 330 ? -19.365 29.461 62.195 1.00 54.12 330 ASP A N 1
ATOM 2523 C CA . ASP A 1 330 ? -18.366 28.608 61.532 1.00 54.12 330 ASP A CA 1
ATOM 2524 C C . ASP A 1 330 ? -17.958 29.152 60.149 1.00 54.12 330 ASP A C 1
ATOM 2526 O O . ASP A 1 330 ? -16.821 28.999 59.705 1.00 54.12 330 ASP A O 1
ATOM 2530 N N . TRP A 1 331 ? -18.860 29.891 59.492 1.00 49.47 331 TRP A N 1
ATOM 2531 C CA . TRP A 1 331 ? -18.596 30.524 58.194 1.00 49.47 331 TRP A CA 1
ATOM 2532 C C . TRP A 1 331 ? -17.597 31.687 58.287 1.00 49.47 331 TRP A C 1
ATOM 2534 O O . TRP A 1 331 ? -16.802 31.893 57.372 1.00 49.47 331 TRP A O 1
ATOM 2544 N N . ILE A 1 332 ? -17.584 32.413 59.410 1.00 57.19 332 ILE A N 1
ATOM 2545 C CA . ILE A 1 332 ? -16.688 33.564 59.624 1.00 57.19 332 ILE A CA 1
ATOM 2546 C C . ILE A 1 332 ? -15.250 33.106 59.924 1.00 57.19 332 ILE A C 1
ATOM 2548 O O . ILE A 1 332 ? -14.295 33.801 59.585 1.00 57.19 332 ILE A O 1
ATOM 2552 N N . ARG A 1 333 ? -15.059 31.912 60.506 1.00 53.19 333 ARG A N 1
ATOM 2553 C CA . ARG A 1 333 ? -13.718 31.375 60.812 1.00 53.19 333 ARG A CA 1
ATOM 2554 C C . ARG A 1 333 ? -12.952 30.875 59.583 1.00 53.19 333 ARG A C 1
ATOM 2556 O O . ARG A 1 333 ? -11.740 30.680 59.674 1.00 53.19 333 ARG A O 1
ATOM 2563 N N . HIS A 1 334 ? -13.623 30.672 58.450 1.00 52.56 334 HIS A N 1
ATOM 2564 C CA . HIS A 1 334 ? -13.020 30.103 57.238 1.00 52.56 334 HIS A CA 1
ATOM 2565 C C . HIS A 1 334 ? -13.121 30.990 55.991 1.00 52.56 334 HIS A C 1
ATOM 2567 O O . HIS A 1 334 ? -12.654 30.598 54.923 1.00 52.56 334 HIS A O 1
ATOM 2573 N N . SER A 1 335 ? -13.651 32.208 56.109 1.00 45.84 335 SER A N 1
ATOM 2574 C CA . SER A 1 335 ? -13.630 33.184 55.020 1.00 45.84 335 SER A CA 1
ATOM 2575 C C . SER A 1 335 ? -12.324 33.984 55.019 1.00 45.84 335 SER A C 1
ATOM 2577 O O . SER A 1 335 ? -12.122 34.867 55.853 1.00 45.84 335 SER A O 1
ATOM 2579 N N . THR A 1 336 ? -11.438 33.709 54.062 1.00 51.91 336 THR A N 1
ATOM 2580 C CA . THR A 1 336 ? -10.302 34.584 53.746 1.00 51.91 336 THR A CA 1
ATOM 2581 C C . THR A 1 336 ? -10.814 35.815 52.996 1.00 51.91 336 THR A C 1
ATOM 2583 O O . THR A 1 336 ? -11.236 35.719 51.846 1.00 51.91 336 THR A O 1
ATOM 2586 N N . VAL A 1 337 ? -10.786 36.975 53.654 1.00 52.06 337 VAL A N 1
ATOM 2587 C CA . VAL A 1 337 ? -11.102 38.274 53.046 1.00 52.06 337 VAL A CA 1
ATOM 2588 C C . VAL A 1 337 ? -9.814 38.857 52.469 1.00 52.06 337 VAL A C 1
ATOM 2590 O O . VAL A 1 337 ? -8.890 39.176 53.213 1.00 52.06 337 VAL A O 1
ATOM 2593 N N . LEU A 1 338 ? -9.742 38.976 51.143 1.00 43.19 338 LEU A N 1
ATOM 2594 C CA . LEU A 1 338 ? -8.647 39.651 50.448 1.00 43.19 338 LEU A CA 1
ATOM 2595 C C . LEU A 1 338 ? -9.056 41.100 50.164 1.00 43.19 338 LEU A C 1
ATOM 2597 O O . LEU A 1 338 ? -9.958 41.349 49.367 1.00 43.19 338 LEU A O 1
ATOM 2601 N N . LEU A 1 339 ? -8.391 42.041 50.833 1.00 36.50 339 LEU A N 1
ATOM 2602 C CA . LEU A 1 339 ? -8.443 43.468 50.522 1.00 36.50 339 LEU A CA 1
ATOM 2603 C C . LEU A 1 339 ? -7.304 43.794 49.554 1.00 36.50 339 LEU A C 1
ATOM 2605 O O . LEU A 1 339 ? -6.141 43.523 49.852 1.00 36.50 339 LEU A O 1
ATOM 2609 N N . PHE A 1 340 ? -7.650 44.376 48.412 1.00 38.19 340 PHE A N 1
ATOM 2610 C CA . PHE A 1 340 ? -6.700 44.976 47.478 1.00 38.19 340 PHE A CA 1
ATOM 2611 C C . PHE A 1 340 ? -6.736 46.509 47.624 1.00 38.19 340 PHE A C 1
ATOM 2613 O O . PHE A 1 340 ? -7.776 47.030 48.037 1.00 38.19 340 PHE A O 1
ATOM 2620 N N . PRO A 1 341 ? -5.621 47.211 47.343 1.00 56.62 341 PRO A N 1
ATOM 2621 C CA . PRO A 1 341 ? -5.570 48.673 47.334 1.00 56.62 341 PRO A CA 1
ATOM 2622 C C . PRO A 1 341 ? -6.423 49.303 46.229 1.00 56.62 341 PRO A C 1
ATOM 2624 O O . PRO A 1 341 ? -6.619 48.649 45.176 1.00 56.62 341 PRO A O 1
#

Mean predicted aligned error: 15.49 Å

pLDDT: mean 74.73, std 14.01, range [36.5, 95.25]